Protein AF-A0A3S5CNE8-F1 (afdb_monomer)

Organism: NCBI:txid117903

Structure (mmCIF, N/CA/C/O backbone):
data_AF-A0A3S5CNE8-F1
#
_entry.id   AF-A0A3S5CNE8-F1
#
loop_
_atom_site.group_PDB
_atom_site.id
_atom_site.type_symbol
_atom_site.label_atom_id
_atom_site.label_alt_id
_atom_site.label_comp_id
_atom_site.label_asym_id
_atom_site.label_entity_id
_atom_site.label_seq_id
_atom_site.pdbx_PDB_ins_code
_atom_site.Cartn_x
_atom_site.Cartn_y
_atom_site.Cartn_z
_atom_site.occupancy
_atom_site.B_iso_or_equiv
_atom_site.auth_seq_id
_atom_site.auth_comp_id
_atom_site.auth_asym_id
_atom_site.auth_atom_id
_atom_site.pdbx_PDB_model_num
ATOM 1 N N . MET A 1 1 ? -0.076 0.927 -32.716 1.00 84.81 1 MET A N 1
ATOM 2 C CA . MET A 1 1 ? -0.346 -0.491 -33.054 1.00 84.81 1 MET A CA 1
ATOM 3 C C . MET A 1 1 ? -0.714 -0.703 -34.526 1.00 84.81 1 MET A C 1
ATOM 5 O O . MET A 1 1 ? 0.043 -1.359 -35.224 1.00 84.81 1 MET A O 1
ATOM 9 N N . THR A 1 2 ? -1.800 -0.117 -35.049 1.00 92.06 2 THR A N 1
ATOM 10 C CA . THR A 1 2 ? -2.245 -0.328 -36.450 1.00 92.06 2 THR A CA 1
ATOM 11 C C . THR A 1 2 ? -1.191 0.010 -37.508 1.00 92.06 2 THR A C 1
ATOM 13 O O . THR A 1 2 ? -1.056 -0.713 -38.490 1.00 92.06 2 THR A O 1
ATOM 16 N N . ALA A 1 3 ? -0.425 1.086 -37.304 1.00 91.31 3 ALA A N 1
ATOM 17 C CA . ALA A 1 3 ? 0.661 1.474 -38.207 1.00 91.31 3 ALA A CA 1
ATOM 18 C C . ALA A 1 3 ? 1.802 0.440 -38.244 1.00 91.31 3 ALA A C 1
ATOM 20 O O . ALA A 1 3 ? 2.341 0.179 -39.314 1.00 91.31 3 ALA A O 1
ATOM 21 N N . ALA A 1 4 ? 2.104 -0.199 -37.108 1.00 93.12 4 ALA A N 1
ATOM 22 C CA . ALA A 1 4 ? 3.094 -1.269 -37.032 1.00 93.12 4 ALA A CA 1
ATOM 23 C C . ALA A 1 4 ? 2.613 -2.528 -37.768 1.00 93.12 4 ALA A C 1
ATOM 25 O O . ALA A 1 4 ? 3.331 -3.069 -38.598 1.00 93.12 4 ALA A O 1
ATOM 26 N N . LEU A 1 5 ? 1.360 -2.947 -37.547 1.00 95.69 5 LEU A N 1
ATOM 27 C CA . LEU A 1 5 ? 0.782 -4.135 -38.199 1.00 95.69 5 LEU A CA 1
ATOM 28 C C . LEU A 1 5 ? 0.678 -4.017 -39.727 1.00 95.69 5 LEU A C 1
ATOM 30 O O . LEU A 1 5 ? 0.647 -5.028 -40.418 1.00 95.69 5 LEU A O 1
ATOM 34 N N . ARG A 1 6 ? 0.593 -2.792 -40.255 1.00 95.56 6 ARG A N 1
ATOM 35 C CA . ARG A 1 6 ? 0.502 -2.517 -41.698 1.00 95.56 6 ARG A CA 1
ATOM 36 C C . ARG A 1 6 ? 1.852 -2.183 -42.333 1.00 95.56 6 ARG A C 1
ATOM 38 O O . ARG A 1 6 ? 1.879 -1.789 -43.498 1.00 95.56 6 ARG A O 1
ATOM 45 N N . HIS A 1 7 ? 2.950 -2.281 -41.585 1.00 94.56 7 HIS A N 1
ATOM 46 C CA . HIS A 1 7 ? 4.263 -1.935 -42.104 1.00 94.56 7 HIS A CA 1
ATOM 47 C C . HIS A 1 7 ? 4.679 -2.938 -43.200 1.00 94.56 7 HIS A C 1
ATOM 49 O O . HIS A 1 7 ? 4.625 -4.147 -42.961 1.00 94.56 7 HIS A O 1
ATOM 55 N N . PRO A 1 8 ? 5.073 -2.467 -44.399 1.00 93.81 8 PRO A N 1
ATOM 56 C CA . PRO A 1 8 ? 5.261 -3.318 -45.578 1.00 93.81 8 PRO A CA 1
ATOM 57 C C . PRO A 1 8 ? 6.336 -4.391 -45.391 1.00 93.81 8 PRO A C 1
ATOM 59 O O . PRO A 1 8 ? 6.211 -5.482 -45.935 1.00 93.81 8 PRO A O 1
ATOM 62 N N . ASP A 1 9 ? 7.356 -4.102 -44.584 1.00 95.44 9 ASP A N 1
ATOM 63 C CA . ASP A 1 9 ? 8.459 -5.026 -44.323 1.00 95.44 9 ASP A CA 1
ATOM 64 C C . ASP A 1 9 ? 8.307 -5.829 -43.018 1.00 95.44 9 ASP A C 1
ATOM 66 O O . ASP A 1 9 ? 9.288 -6.429 -42.580 1.00 95.44 9 ASP A O 1
ATOM 70 N N . GLY A 1 10 ? 7.120 -5.807 -42.396 1.00 93.81 10 GLY A N 1
ATOM 71 C CA . GLY A 1 10 ? 6.822 -6.459 -41.114 1.00 93.81 10 GLY A CA 1
ATOM 72 C C . GLY A 1 10 ? 6.779 -5.491 -39.917 1.00 93.81 10 GLY A C 1
ATOM 73 O O . GLY A 1 10 ? 7.423 -4.433 -39.956 1.00 93.81 10 GLY A O 1
ATOM 74 N N . PRO A 1 11 ? 6.012 -5.814 -38.853 1.00 94.56 11 PRO A N 1
ATOM 75 C CA . PRO A 1 11 ? 5.849 -4.968 -37.665 1.00 94.56 11 PRO A CA 1
ATOM 76 C C . PRO A 1 11 ? 7.147 -4.739 -36.884 1.00 94.56 11 PRO A C 1
ATOM 78 O O . PRO A 1 11 ? 7.320 -3.677 -36.295 1.00 94.56 11 PRO A O 1
ATOM 81 N N . GLU A 1 12 ? 8.080 -5.688 -36.912 1.00 94.81 12 GLU A N 1
ATOM 82 C CA . GLU A 1 12 ? 9.400 -5.591 -36.284 1.00 94.81 12 GLU A CA 1
ATOM 83 C C . GLU A 1 12 ? 10.295 -4.516 -36.915 1.00 94.81 12 GLU A C 1
ATOM 85 O O . GLU A 1 12 ? 11.232 -4.042 -36.276 1.00 94.81 12 GLU A O 1
ATOM 90 N N . LYS A 1 13 ? 9.998 -4.101 -38.155 1.00 94.75 13 LYS A N 1
ATOM 91 C CA . LYS A 1 13 ? 10.732 -3.038 -38.858 1.00 94.75 13 LYS A CA 1
ATOM 92 C C . LYS A 1 13 ? 10.065 -1.668 -38.748 1.00 94.75 13 LYS A C 1
ATOM 94 O O . LYS A 1 13 ? 10.582 -0.693 -39.290 1.00 94.75 13 LYS A O 1
ATOM 99 N N . TYR A 1 14 ? 8.935 -1.574 -38.047 1.00 95.94 14 TYR A N 1
ATOM 100 C CA . TYR A 1 14 ? 8.262 -0.305 -37.801 1.00 95.94 14 TYR A CA 1
ATOM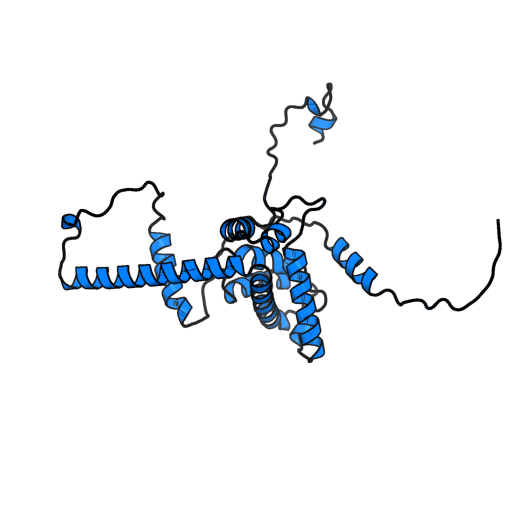 101 C C . TYR A 1 14 ? 8.986 0.491 -36.708 1.00 95.94 14 TYR A C 1
ATOM 103 O O . TYR A 1 14 ? 9.009 0.099 -35.541 1.00 95.94 14 TYR A O 1
ATOM 111 N N . ALA A 1 15 ? 9.531 1.654 -37.067 1.00 94.12 15 ALA A N 1
ATOM 112 C CA . ALA A 1 15 ? 10.112 2.582 -36.103 1.00 94.12 15 ALA A CA 1
ATOM 113 C C . ALA A 1 15 ? 9.005 3.268 -35.281 1.00 94.12 15 ALA A C 1
ATOM 115 O O . ALA A 1 15 ? 8.404 4.255 -35.711 1.00 94.12 15 ALA A O 1
ATOM 116 N N . SER A 1 16 ? 8.724 2.733 -34.091 1.00 94.12 16 SER A N 1
ATOM 117 C CA . SER A 1 16 ? 7.787 3.339 -33.144 1.00 94.12 16 SER A CA 1
ATOM 118 C C . SER A 1 16 ? 8.445 4.491 -32.382 1.00 94.12 16 SER A C 1
ATOM 120 O O . SER A 1 16 ? 9.489 4.311 -31.764 1.00 94.12 16 SER A O 1
ATOM 122 N N . GLY A 1 17 ? 7.798 5.658 -32.377 1.00 94.56 17 GLY A N 1
ATOM 123 C CA . GLY A 1 17 ? 8.109 6.758 -31.454 1.00 94.56 17 GLY A CA 1
ATOM 124 C C . GLY A 1 17 ? 7.268 6.733 -30.172 1.00 94.56 17 GLY A C 1
ATOM 125 O O . GLY A 1 17 ? 7.305 7.687 -29.402 1.00 94.56 17 GLY A O 1
ATOM 126 N N . TYR A 1 18 ? 6.456 5.689 -29.975 1.00 94.06 18 TYR A N 1
ATOM 127 C CA . TYR A 1 18 ? 5.546 5.592 -28.838 1.00 94.06 18 TYR A CA 1
ATOM 128 C C . TYR A 1 18 ? 6.300 5.129 -27.580 1.00 94.06 18 TYR A C 1
ATOM 130 O O . TYR A 1 18 ? 6.929 4.067 -27.631 1.00 94.06 18 TYR A O 1
ATOM 138 N N . PRO A 1 19 ? 6.245 5.881 -26.467 1.00 95.12 19 PRO A N 1
ATOM 139 C CA . PRO A 1 19 ? 6.853 5.458 -25.213 1.00 95.12 19 PRO A CA 1
ATOM 140 C C . PRO A 1 19 ? 6.086 4.269 -24.624 1.00 95.12 19 PRO A C 1
ATOM 142 O O . PRO A 1 19 ? 4.859 4.266 -24.591 1.00 95.12 19 PRO A O 1
ATOM 145 N N . VAL A 1 20 ? 6.811 3.255 -24.152 1.00 94.12 20 VAL A N 1
ATOM 146 C CA . VAL A 1 20 ? 6.233 2.114 -23.431 1.00 94.12 20 VAL A CA 1
ATOM 147 C C . VAL A 1 20 ? 6.561 2.282 -21.957 1.00 94.12 20 VAL A C 1
ATOM 149 O O . VAL A 1 20 ? 7.733 2.321 -21.583 1.00 94.12 20 VAL A O 1
ATOM 152 N N . HIS A 1 21 ? 5.525 2.408 -21.135 1.00 91.56 21 HIS A N 1
ATOM 153 C CA . HIS A 1 21 ? 5.670 2.529 -19.691 1.00 91.56 21 HIS A CA 1
ATOM 154 C C . HIS A 1 21 ? 6.032 1.170 -19.078 1.00 91.56 21 HIS A C 1
ATOM 156 O O . HIS A 1 21 ? 5.557 0.124 -19.521 1.00 91.56 21 HIS A O 1
ATOM 162 N N . GLN A 1 22 ? 6.914 1.192 -18.084 1.00 88.31 22 GLN A N 1
ATOM 163 C CA . GLN A 1 22 ? 7.285 0.049 -17.255 1.00 88.31 22 GLN A CA 1
ATOM 164 C C . GLN A 1 22 ? 7.283 0.554 -15.818 1.00 88.31 22 GLN A C 1
ATOM 166 O O . GLN A 1 22 ? 8.079 1.435 -15.492 1.00 88.31 22 GLN A O 1
ATOM 171 N N . ASP A 1 23 ? 6.384 0.029 -14.994 1.00 86.06 23 ASP A N 1
ATOM 172 C CA . ASP A 1 23 ? 6.306 0.365 -13.576 1.00 86.06 23 ASP A CA 1
ATOM 173 C C . ASP A 1 23 ? 6.248 -0.905 -12.723 1.00 86.06 23 ASP A C 1
ATOM 175 O O . ASP A 1 23 ? 5.765 -1.953 -13.161 1.00 86.06 23 ASP A O 1
ATOM 179 N N . GLY A 1 24 ? 6.799 -0.821 -11.515 1.00 80.62 24 GLY A N 1
ATOM 180 C CA . GLY A 1 24 ? 6.797 -1.911 -10.550 1.00 80.62 24 GLY A CA 1
ATOM 181 C C . GLY A 1 24 ? 5.503 -1.937 -9.740 1.00 80.62 24 GLY A C 1
ATOM 182 O O . GLY A 1 24 ? 4.993 -0.903 -9.323 1.00 80.62 24 GLY A O 1
ATOM 183 N N . SER A 1 25 ? 5.001 -3.136 -9.428 1.00 73.75 25 SER A N 1
ATOM 184 C CA . SER A 1 25 ? 3.700 -3.325 -8.762 1.00 73.75 25 SER A CA 1
ATOM 185 C C . SER A 1 25 ? 3.582 -2.697 -7.366 1.00 73.75 25 SER A C 1
ATOM 187 O O . SER A 1 25 ? 2.475 -2.629 -6.853 1.00 73.75 25 SER A O 1
ATOM 189 N N . CYS A 1 26 ? 4.689 -2.270 -6.741 1.00 82.75 26 CYS A N 1
ATOM 190 C CA . CYS A 1 26 ? 4.717 -1.352 -5.596 1.00 82.75 26 CYS A CA 1
ATOM 191 C C . CYS A 1 26 ? 6.175 -0.964 -5.267 1.00 82.75 26 CYS A C 1
ATOM 193 O O . CYS A 1 26 ? 6.822 -1.598 -4.429 1.00 82.75 26 CYS A O 1
ATOM 195 N N . ASN A 1 27 ? 6.708 0.079 -5.911 1.00 86.75 27 ASN A N 1
ATOM 196 C CA . ASN A 1 27 ? 8.130 0.451 -5.790 1.00 86.75 27 ASN A CA 1
ATOM 197 C C . ASN A 1 27 ? 8.585 0.681 -4.333 1.00 86.75 27 ASN A C 1
ATOM 199 O O . ASN A 1 27 ? 9.673 0.257 -3.941 1.00 86.75 27 ASN A O 1
ATOM 203 N N . GLY A 1 28 ? 7.746 1.304 -3.497 1.00 86.88 28 GLY A N 1
ATOM 204 C CA . GLY A 1 28 ? 8.077 1.535 -2.088 1.00 86.88 28 GLY A CA 1
ATOM 205 C C . GLY A 1 28 ? 8.289 0.235 -1.302 1.00 86.88 28 GLY A C 1
ATOM 206 O O . GLY A 1 28 ? 9.313 0.086 -0.635 1.00 86.88 28 GLY A O 1
ATOM 207 N N . LEU A 1 29 ? 7.382 -0.743 -1.428 1.00 87.12 29 LEU A N 1
ATOM 208 C CA . LEU A 1 29 ? 7.543 -2.048 -0.770 1.00 87.12 29 LEU A CA 1
ATOM 209 C C . LEU A 1 29 ? 8.717 -2.849 -1.349 1.00 87.12 29 LEU A C 1
ATOM 211 O O . LEU A 1 29 ? 9.406 -3.534 -0.597 1.00 87.12 29 LEU A O 1
ATOM 215 N N . GLN A 1 30 ? 8.998 -2.728 -2.652 1.00 91.12 30 GLN A N 1
ATOM 216 C CA . GLN A 1 30 ? 10.182 -3.342 -3.261 1.00 91.12 30 GLN A CA 1
ATOM 217 C C . GLN A 1 30 ? 11.479 -2.824 -2.620 1.00 91.12 30 GLN A C 1
ATOM 219 O O . GLN A 1 30 ? 12.360 -3.610 -2.263 1.00 91.12 30 GLN A O 1
ATOM 224 N N . HIS A 1 31 ? 11.591 -1.512 -2.401 1.00 91.25 31 HIS A N 1
ATOM 225 C CA . HIS A 1 31 ? 12.755 -0.943 -1.723 1.00 91.25 31 HIS A CA 1
ATOM 226 C C . HIS A 1 31 ? 12.888 -1.428 -0.279 1.00 91.25 31 HIS A C 1
ATOM 228 O O . HIS A 1 31 ? 13.990 -1.798 0.129 1.00 91.25 31 HIS A O 1
ATOM 234 N N . TYR A 1 32 ? 11.792 -1.483 0.481 1.00 89.00 32 TYR A N 1
ATOM 235 C CA . TYR A 1 32 ? 11.851 -1.997 1.849 1.00 89.00 32 TYR A CA 1
ATOM 236 C C . TYR A 1 32 ? 12.222 -3.481 1.908 1.00 89.00 32 TYR A C 1
ATOM 238 O O . TYR A 1 32 ? 13.088 -3.851 2.701 1.00 89.00 32 TYR A O 1
ATOM 246 N N . ALA A 1 33 ? 11.647 -4.317 1.039 1.00 90.19 33 ALA A N 1
ATOM 247 C CA . ALA A 1 33 ? 11.989 -5.734 0.967 1.00 90.19 33 ALA A CA 1
ATOM 248 C C . ALA A 1 33 ? 13.478 -5.943 0.638 1.00 90.19 33 ALA A C 1
ATOM 250 O O . ALA A 1 33 ? 14.142 -6.779 1.252 1.00 90.19 33 ALA A O 1
ATOM 251 N N . ALA A 1 34 ? 14.038 -5.137 -0.272 1.00 91.38 34 ALA A N 1
ATOM 252 C CA . ALA A 1 34 ? 15.460 -5.178 -0.606 1.00 91.38 34 ALA A CA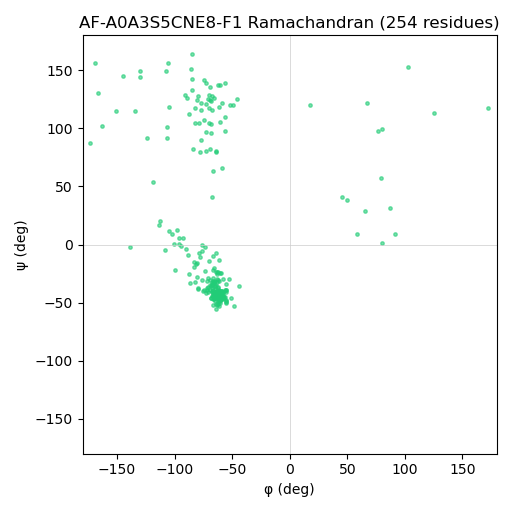 1
ATOM 253 C C . ALA A 1 34 ? 16.362 -4.719 0.557 1.00 91.38 34 ALA A C 1
ATOM 255 O O . ALA A 1 34 ? 17.371 -5.369 0.841 1.00 91.38 34 ALA A O 1
ATOM 256 N N . LEU A 1 35 ? 15.999 -3.629 1.247 1.00 91.19 35 LEU A N 1
ATOM 257 C CA . LEU A 1 35 ? 16.736 -3.108 2.407 1.00 91.19 35 LEU A CA 1
ATOM 258 C C . LEU A 1 35 ? 16.743 -4.103 3.573 1.00 91.19 35 LEU A C 1
ATOM 260 O O . LEU A 1 35 ? 17.795 -4.359 4.158 1.00 91.19 35 LEU A O 1
ATOM 264 N N . GLY A 1 36 ? 15.582 -4.685 3.874 1.00 89.62 36 GLY A N 1
ATOM 265 C CA . GLY A 1 36 ? 15.406 -5.669 4.941 1.00 89.62 36 GLY A CA 1
ATOM 266 C C . GLY A 1 36 ? 15.895 -7.069 4.590 1.00 89.62 36 GLY A C 1
ATOM 267 O O . GLY A 1 36 ? 15.992 -7.922 5.469 1.00 89.62 36 GLY A O 1
ATOM 268 N N . ARG A 1 37 ? 16.215 -7.318 3.310 1.00 90.38 37 ARG A N 1
ATOM 269 C CA . ARG A 1 37 ? 16.433 -8.666 2.758 1.00 90.38 37 ARG A CA 1
ATOM 270 C C . ARG A 1 37 ? 15.287 -9.616 3.129 1.00 90.38 37 ARG A C 1
ATOM 272 O O . ARG A 1 37 ? 15.506 -10.794 3.415 1.00 90.38 37 ARG A O 1
ATOM 279 N N . ASP A 1 38 ? 14.069 -9.083 3.125 1.00 89.00 38 ASP A N 1
ATOM 280 C CA . ASP A 1 38 ? 12.851 -9.799 3.477 1.00 89.00 38 ASP A CA 1
ATOM 281 C C . ASP A 1 38 ? 12.415 -10.664 2.300 1.00 89.00 38 ASP A C 1
ATOM 283 O O . ASP A 1 38 ? 11.889 -10.172 1.302 1.00 89.00 38 ASP A O 1
ATOM 287 N N . ARG A 1 39 ? 12.649 -11.972 2.415 1.00 88.69 39 ARG A N 1
ATOM 288 C CA . ARG A 1 39 ? 12.291 -12.925 1.367 1.00 88.69 39 ARG A CA 1
ATOM 289 C C . ARG A 1 39 ? 10.781 -12.997 1.142 1.00 88.69 39 ARG A C 1
ATOM 291 O O . ARG A 1 39 ? 10.366 -13.055 -0.008 1.00 88.69 39 ARG A O 1
ATOM 298 N N . SER A 1 40 ? 9.983 -12.999 2.210 1.00 86.38 40 SER A N 1
ATOM 299 C CA . SER A 1 40 ? 8.526 -13.108 2.085 1.00 86.38 40 SER A CA 1
ATOM 300 C C . SER A 1 40 ? 7.969 -11.861 1.407 1.00 86.38 40 SER A C 1
ATOM 302 O O . SER A 1 40 ? 7.221 -11.966 0.439 1.00 86.38 40 SER A O 1
ATOM 304 N N . GLY A 1 41 ? 8.411 -10.681 1.853 1.00 87.06 41 GLY A N 1
ATOM 305 C CA . GLY A 1 41 ? 8.056 -9.418 1.217 1.00 87.06 41 GLY A CA 1
ATOM 306 C C . GLY A 1 41 ? 8.513 -9.348 -0.243 1.00 87.06 41 GLY A C 1
ATOM 307 O O . GLY A 1 41 ? 7.738 -8.937 -1.100 1.00 87.06 41 GLY A O 1
ATOM 308 N N . ALA A 1 42 ? 9.735 -9.805 -0.544 1.00 90.06 42 ALA A N 1
ATOM 309 C CA . ALA A 1 42 ? 10.293 -9.849 -1.899 1.00 90.06 42 ALA A CA 1
ATOM 310 C C . ALA A 1 42 ? 9.497 -10.760 -2.849 1.00 90.06 42 ALA A C 1
ATOM 312 O O . ALA A 1 42 ? 9.354 -10.436 -4.030 1.00 90.06 42 ALA A O 1
ATOM 313 N N . GLU A 1 43 ? 8.971 -11.880 -2.348 1.00 89.75 43 GLU A N 1
ATOM 314 C CA . GLU A 1 43 ? 8.078 -12.764 -3.102 1.00 89.75 43 GLU A CA 1
ATOM 315 C C . GLU A 1 43 ? 6.757 -12.048 -3.435 1.00 89.75 43 GLU A C 1
ATOM 317 O O . GLU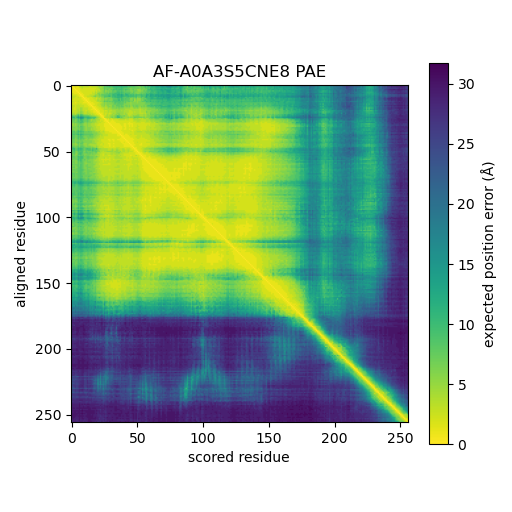 A 1 43 ? 6.395 -11.996 -4.610 1.00 89.75 43 GLU A O 1
ATOM 322 N N . SER A 1 44 ? 6.105 -11.397 -2.463 1.00 87.06 44 SER A N 1
ATOM 323 C CA . SER A 1 44 ? 4.839 -10.665 -2.673 1.00 87.06 44 SER A CA 1
ATOM 324 C C . SER A 1 44 ? 4.942 -9.461 -3.621 1.00 87.06 44 SER A C 1
ATOM 326 O O . SER A 1 44 ? 3.941 -9.056 -4.209 1.00 87.06 44 SER A O 1
ATOM 328 N N . VAL A 1 45 ? 6.132 -8.874 -3.784 1.00 89.94 45 VAL A N 1
ATOM 329 C CA . VAL A 1 45 ? 6.353 -7.658 -4.599 1.00 89.94 45 VAL A CA 1
ATOM 330 C C . VAL A 1 45 ? 7.185 -7.889 -5.859 1.00 89.94 45 VAL A C 1
ATOM 332 O O . VAL A 1 45 ? 7.716 -6.936 -6.433 1.00 89.94 45 VAL A O 1
ATOM 335 N N . ASN A 1 46 ? 7.259 -9.141 -6.320 1.00 92.75 46 ASN A N 1
ATOM 336 C CA . ASN A 1 46 ? 7.864 -9.530 -7.601 1.00 92.75 46 ASN A CA 1
ATOM 337 C C . ASN A 1 46 ? 9.380 -9.283 -7.708 1.00 92.75 46 ASN A C 1
ATOM 339 O O . ASN A 1 46 ? 9.903 -9.087 -8.801 1.00 92.75 46 ASN A O 1
ATOM 343 N N . LEU A 1 47 ? 10.109 -9.315 -6.586 1.00 92.31 47 LEU A N 1
ATOM 344 C CA . LEU A 1 47 ? 11.580 -9.250 -6.578 1.00 92.31 47 LEU A CA 1
ATOM 345 C C . LEU A 1 47 ? 12.253 -10.620 -6.699 1.00 92.31 47 LEU A C 1
ATOM 347 O O . LEU A 1 47 ? 13.472 -10.708 -6.846 1.00 92.31 47 LEU A O 1
ATOM 351 N N . THR A 1 48 ? 11.470 -11.692 -6.614 1.00 91.50 48 THR A N 1
ATOM 352 C CA . THR A 1 48 ? 11.937 -13.060 -6.850 1.00 91.50 48 THR A CA 1
ATOM 353 C C . THR A 1 48 ? 11.397 -13.571 -8.175 1.00 91.50 48 THR A C 1
ATOM 355 O O . THR A 1 48 ? 10.311 -13.179 -8.598 1.00 91.50 48 THR A O 1
ATOM 358 N N . ASP A 1 49 ? 12.160 -14.448 -8.825 1.00 91.56 49 ASP A N 1
ATOM 359 C CA . ASP A 1 49 ? 11.752 -15.038 -10.096 1.00 91.56 49 ASP A CA 1
ATOM 360 C C . ASP A 1 49 ? 10.568 -15.996 -9.890 1.00 91.56 49 ASP A C 1
ATOM 362 O O . ASP A 1 49 ? 10.617 -16.911 -9.057 1.00 91.56 49 ASP A O 1
ATOM 366 N N . ARG A 1 50 ? 9.475 -15.747 -10.612 1.00 89.12 50 ARG A N 1
ATOM 367 C CA . ARG A 1 50 ? 8.203 -16.469 -10.509 1.00 89.12 50 ARG A CA 1
ATOM 368 C C . ARG A 1 50 ? 7.575 -16.569 -11.891 1.00 89.12 50 ARG A C 1
ATOM 370 O O . ARG A 1 50 ? 7.620 -15.630 -12.674 1.00 89.12 50 ARG A O 1
ATOM 377 N N . GLU A 1 51 ? 6.903 -17.689 -12.153 1.00 91.31 51 GLU A N 1
ATOM 378 C CA . GLU A 1 51 ? 6.196 -17.916 -13.423 1.00 91.31 51 GLU A CA 1
ATOM 379 C C . GLU A 1 51 ? 5.061 -16.904 -13.653 1.00 91.31 51 GLU A C 1
ATOM 381 O O . GLU A 1 51 ? 4.732 -16.573 -14.790 1.00 91.31 51 GLU A O 1
ATOM 386 N N . ARG A 1 52 ? 4.447 -16.415 -12.569 1.00 90.00 52 ARG A N 1
ATOM 387 C CA . ARG A 1 52 ? 3.344 -15.453 -12.614 1.00 90.00 52 ARG A CA 1
ATOM 388 C C . ARG A 1 52 ? 3.613 -14.274 -11.685 1.00 90.00 52 ARG A C 1
ATOM 390 O O . ARG A 1 52 ? 4.131 -14.498 -10.583 1.00 90.00 52 ARG A O 1
ATOM 397 N N . PRO A 1 53 ? 3.205 -13.055 -12.077 1.00 89.94 53 PRO A N 1
ATOM 398 C CA . PRO A 1 53 ? 3.272 -11.903 -11.195 1.00 89.94 53 PRO A CA 1
ATOM 399 C C . PRO A 1 53 ? 2.384 -12.132 -9.968 1.00 89.94 53 PRO A C 1
ATOM 401 O O . PRO A 1 53 ? 1.276 -12.662 -10.064 1.00 89.94 53 PRO A O 1
ATOM 404 N N . GLN A 1 54 ? 2.911 -11.764 -8.810 1.00 90.62 54 GLN A N 1
ATOM 405 C CA . GLN A 1 54 ? 2.204 -11.697 -7.541 1.00 90.62 54 GLN A CA 1
ATOM 406 C C . GLN A 1 54 ? 1.506 -10.341 -7.410 1.00 90.62 54 GLN A C 1
ATOM 408 O O . GLN A 1 54 ? 1.967 -9.333 -7.957 1.00 90.62 54 GLN A O 1
ATOM 413 N N . ASP A 1 55 ? 0.396 -10.330 -6.675 1.00 90.31 55 ASP A N 1
ATOM 414 C CA . ASP A 1 55 ? -0.422 -9.146 -6.442 1.00 90.31 55 ASP A CA 1
ATOM 415 C C . ASP A 1 55 ? -0.574 -8.911 -4.939 1.00 90.31 55 ASP A C 1
ATOM 417 O O . ASP A 1 55 ? -1.505 -9.399 -4.299 1.00 90.31 55 ASP A O 1
ATOM 421 N N . VAL A 1 56 ? 0.343 -8.116 -4.385 1.00 88.31 56 VAL A N 1
ATOM 422 C CA . VAL A 1 56 ? 0.334 -7.725 -2.969 1.00 88.31 56 VAL A CA 1
ATOM 423 C C . VAL A 1 56 ? -1.007 -7.133 -2.523 1.00 88.31 56 VAL A C 1
ATOM 425 O O . VAL A 1 56 ? -1.393 -7.266 -1.364 1.00 88.31 56 VAL A O 1
ATOM 428 N N . TYR A 1 57 ? -1.747 -6.480 -3.422 1.00 90.62 57 TYR A N 1
ATOM 429 C CA . TYR A 1 57 ? -3.045 -5.916 -3.076 1.00 90.62 57 TYR A CA 1
ATOM 430 C C . TYR A 1 57 ? -4.082 -7.024 -2.908 1.00 90.62 57 TYR A C 1
ATOM 432 O O . TYR A 1 57 ? -4.850 -6.983 -1.954 1.00 90.62 57 TYR A O 1
ATOM 440 N N . ALA A 1 58 ? -4.086 -8.034 -3.778 1.00 90.25 58 ALA A N 1
ATOM 441 C CA . ALA A 1 58 ? -4.967 -9.190 -3.624 1.00 90.25 58 ALA A CA 1
ATOM 442 C C . ALA A 1 58 ? -4.698 -9.935 -2.303 1.00 90.25 58 ALA A C 1
ATOM 444 O O . ALA A 1 58 ? -5.648 -10.255 -1.588 1.00 90.25 58 ALA A O 1
ATOM 445 N N . ASP A 1 59 ? -3.427 -10.107 -1.929 1.00 89.31 59 ASP A N 1
ATOM 446 C CA . ASP A 1 59 ? -3.042 -10.720 -0.650 1.00 89.31 59 ASP A CA 1
ATOM 447 C C . ASP A 1 59 ? -3.607 -9.927 0.546 1.00 89.31 59 ASP A C 1
ATOM 449 O O . ASP A 1 59 ? -4.158 -10.489 1.497 1.00 89.31 59 ASP A O 1
ATOM 453 N N . VAL A 1 60 ? -3.526 -8.591 0.494 1.00 91.31 60 VAL A N 1
ATOM 454 C CA . VAL A 1 60 ? -4.096 -7.723 1.535 1.00 91.31 60 VAL A CA 1
ATOM 455 C C . VAL A 1 60 ? -5.627 -7.794 1.544 1.00 91.31 60 VAL A C 1
ATOM 457 O O . VAL A 1 60 ? -6.207 -7.849 2.629 1.00 91.31 60 VAL A O 1
ATOM 460 N N . VAL A 1 61 ? -6.293 -7.829 0.380 1.00 94.19 61 VAL A N 1
ATOM 461 C CA . VAL A 1 61 ? -7.755 -8.024 0.296 1.00 94.19 61 VAL A CA 1
ATOM 462 C C . VAL A 1 61 ? -8.152 -9.309 1.016 1.00 94.19 61 VAL A C 1
ATOM 464 O O . VAL A 1 61 ? -9.070 -9.283 1.834 1.00 94.19 61 VAL A O 1
ATOM 467 N N . GLU A 1 62 ? -7.451 -10.415 0.757 1.00 92.75 62 GLU A N 1
ATOM 468 C CA . GLU A 1 62 ? -7.755 -11.714 1.358 1.00 92.75 62 GLU A CA 1
ATOM 469 C C . GLU A 1 62 ? -7.624 -11.681 2.888 1.00 92.75 62 GLU A C 1
ATOM 471 O O . GLU A 1 62 ? -8.531 -12.124 3.600 1.00 92.75 62 GLU A O 1
ATOM 476 N N . LEU A 1 63 ? -6.546 -11.088 3.413 1.00 92.44 63 LEU A N 1
ATOM 477 C CA . LEU A 1 63 ? -6.350 -10.941 4.860 1.00 92.44 63 LEU A CA 1
ATOM 478 C C . LEU A 1 63 ? -7.431 -10.074 5.513 1.00 92.44 63 LEU A C 1
ATOM 480 O O . LEU A 1 63 ? -7.952 -10.420 6.581 1.00 92.44 63 LEU A O 1
ATOM 484 N N . VAL A 1 64 ? -7.773 -8.948 4.883 1.00 95.38 64 VAL A N 1
ATOM 485 C CA . VAL A 1 64 ? -8.805 -8.038 5.390 1.00 95.38 64 VAL A CA 1
ATOM 486 C C . VAL A 1 64 ? -10.175 -8.720 5.344 1.00 95.38 64 VAL A C 1
ATOM 488 O O . VAL A 1 64 ? -10.924 -8.630 6.316 1.00 95.38 64 VAL A O 1
ATOM 491 N N . GLU A 1 65 ? -10.493 -9.451 4.276 1.00 95.62 65 GLU A N 1
ATOM 492 C CA . GLU A 1 65 ? -11.757 -10.176 4.133 1.00 95.62 65 GLU A CA 1
ATOM 493 C C . GLU A 1 65 ? -11.875 -11.327 5.140 1.00 95.62 65 GLU A C 1
ATOM 495 O O . GLU A 1 65 ? -12.936 -11.522 5.741 1.00 95.62 65 GLU A O 1
ATOM 500 N N . HIS A 1 66 ? -10.786 -12.055 5.400 1.00 95.50 66 HIS A N 1
ATOM 501 C CA . HIS A 1 66 ? -10.748 -13.075 6.447 1.00 95.50 66 HIS A CA 1
ATOM 502 C C . HIS A 1 66 ? -11.063 -12.474 7.827 1.00 95.50 66 HIS A C 1
ATOM 504 O O . HIS A 1 66 ? -11.904 -12.999 8.564 1.00 95.50 66 HIS A O 1
ATOM 510 N N . GLN A 1 67 ? -10.443 -11.340 8.173 1.00 95.69 67 GLN A N 1
ATOM 511 C CA . GLN A 1 67 ? -10.720 -10.659 9.441 1.00 95.69 67 GLN A CA 1
ATOM 512 C C . GLN A 1 67 ? -12.145 -10.085 9.490 1.00 95.69 67 GLN A C 1
ATOM 514 O O . GLN A 1 67 ? -12.825 -10.223 10.508 1.00 95.69 67 GLN A O 1
ATOM 519 N N . ARG A 1 68 ? -12.640 -9.515 8.383 1.00 97.00 68 ARG A N 1
ATOM 520 C CA . ARG A 1 68 ? -1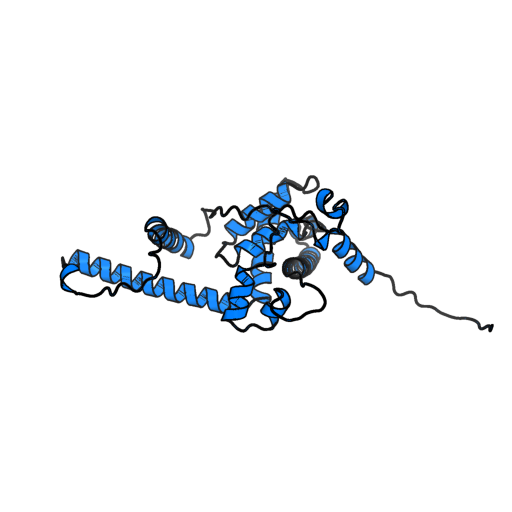4.022 -9.029 8.261 1.00 97.00 68 ARG A CA 1
ATOM 521 C C . ARG A 1 68 ? -15.027 -10.142 8.537 1.00 97.00 68 ARG A C 1
ATOM 523 O O . ARG A 1 68 ? -15.964 -9.933 9.304 1.00 97.00 68 ARG A O 1
ATOM 530 N N . LYS A 1 69 ? -14.833 -11.334 7.962 1.00 97.31 69 LYS A N 1
ATOM 531 C CA . LYS A 1 69 ? -15.696 -12.503 8.208 1.00 97.31 69 LYS A CA 1
ATOM 532 C C . LYS A 1 69 ? -15.724 -12.891 9.687 1.00 97.31 69 LYS A C 1
ATOM 534 O O . LYS A 1 69 ? -16.804 -13.135 10.226 1.00 97.31 69 LYS A O 1
ATOM 539 N N . ALA A 1 70 ? -14.568 -12.901 10.353 1.00 97.12 70 ALA A N 1
ATOM 540 C CA . ALA A 1 70 ? -14.485 -13.192 11.783 1.00 97.12 70 ALA A CA 1
ATOM 541 C C . ALA A 1 70 ? -15.254 -12.157 12.627 1.00 97.12 70 ALA A C 1
ATOM 543 O O . ALA A 1 70 ? -16.054 -12.530 13.487 1.00 97.12 70 ALA A O 1
ATOM 544 N N . ASP A 1 71 ? -15.086 -10.866 12.342 1.00 97.06 71 ASP A N 1
ATOM 545 C CA . ASP A 1 71 ? -15.765 -9.791 13.073 1.00 97.06 71 ASP A CA 1
ATOM 546 C C . ASP A 1 71 ? -17.280 -9.768 12.782 1.00 97.06 71 ASP A C 1
ATOM 548 O O . ASP A 1 71 ? -18.102 -9.511 13.667 1.00 97.06 71 ASP A O 1
ATOM 552 N N . ALA A 1 72 ? -17.681 -10.099 11.552 1.00 97.00 72 ALA A N 1
ATOM 553 C CA . ALA A 1 72 ? -19.080 -10.250 11.164 1.00 97.00 72 ALA A CA 1
ATOM 554 C C . ALA A 1 72 ? -19.756 -11.409 11.918 1.00 97.00 72 ALA A C 1
ATOM 556 O O . ALA A 1 72 ? -20.895 -11.256 12.377 1.00 97.00 72 ALA A O 1
ATOM 557 N N . ALA A 1 73 ? -19.052 -12.533 12.105 1.00 96.88 73 ALA A N 1
ATOM 558 C CA . ALA A 1 73 ? -19.521 -13.668 12.903 1.00 96.88 73 ALA A CA 1
ATOM 559 C C . ALA A 1 73 ? -19.688 -13.308 14.391 1.00 96.88 73 ALA A C 1
ATOM 561 O O . ALA A 1 73 ? -20.608 -13.797 15.043 1.00 96.88 73 ALA A O 1
ATOM 562 N N . GLN A 1 74 ? -18.871 -12.384 14.907 1.00 96.44 74 GLN A N 1
ATOM 563 C CA . GLN A 1 74 ? -19.015 -11.811 16.253 1.00 96.44 74 GLN A CA 1
ATOM 564 C C . GLN A 1 74 ? -20.148 -10.775 16.363 1.00 96.44 74 GLN A C 1
ATOM 566 O O . GLN A 1 74 ? -20.403 -10.235 17.437 1.00 96.44 74 GLN A O 1
ATOM 571 N N . GLY A 1 75 ? -20.859 -10.498 15.266 1.00 95.06 75 GLY A N 1
ATOM 572 C CA . GLY A 1 75 ? -22.013 -9.603 15.253 1.00 95.06 75 GLY A CA 1
ATOM 573 C C . GLY A 1 75 ? -21.687 -8.141 14.952 1.00 95.06 75 GLY A C 1
ATOM 574 O O . GLY A 1 75 ? -22.588 -7.307 15.049 1.00 95.06 75 GLY A O 1
ATOM 575 N N . LEU A 1 76 ? -20.458 -7.811 14.543 1.00 96.00 76 LEU A N 1
ATOM 576 C CA . LEU A 1 76 ? -20.091 -6.438 14.206 1.00 96.00 76 LEU A CA 1
ATOM 577 C C . LEU A 1 76 ? -20.834 -5.968 12.941 1.00 96.00 76 LEU A C 1
ATOM 579 O O . LEU A 1 76 ? -20.622 -6.484 11.844 1.00 96.00 76 LEU A O 1
ATOM 583 N N . ALA A 1 77 ? -21.702 -4.962 13.087 1.00 95.12 77 ALA A N 1
ATOM 584 C CA . ALA A 1 77 ? -22.575 -4.497 12.005 1.00 95.12 77 ALA A CA 1
ATOM 585 C C . ALA A 1 77 ? -21.797 -3.971 10.786 1.00 95.12 77 ALA A C 1
ATOM 587 O O . ALA A 1 77 ? -22.123 -4.320 9.654 1.00 95.12 77 ALA A O 1
ATOM 588 N N . VAL A 1 78 ? -20.737 -3.185 11.015 1.00 95.56 78 VAL A N 1
ATOM 589 C CA . VAL A 1 78 ? -19.915 -2.627 9.927 1.00 95.56 78 VAL A CA 1
ATOM 590 C C . VAL A 1 78 ? -19.229 -3.723 9.107 1.00 95.56 78 VAL A C 1
ATOM 592 O O . VAL A 1 78 ? -19.180 -3.629 7.885 1.00 95.56 78 VAL A O 1
ATOM 595 N N . ALA A 1 79 ? -18.782 -4.803 9.755 1.00 96.06 79 ALA A N 1
ATOM 596 C CA . ALA A 1 79 ? -18.155 -5.929 9.074 1.00 96.06 79 ALA A CA 1
ATOM 597 C C . ALA A 1 79 ? -19.151 -6.687 8.186 1.00 96.06 79 ALA A C 1
ATOM 599 O O . ALA A 1 79 ? -18.791 -7.100 7.090 1.00 96.06 79 ALA A O 1
ATOM 600 N N . LYS A 1 80 ? -20.413 -6.833 8.610 1.00 95.94 80 LYS A N 1
ATOM 601 C CA . LYS A 1 80 ? -21.468 -7.445 7.781 1.00 95.94 80 LYS A CA 1
ATOM 602 C C . LYS A 1 80 ? -21.778 -6.612 6.538 1.00 95.94 80 LYS A C 1
ATOM 604 O O . LYS A 1 80 ? -21.887 -7.157 5.453 1.00 95.94 80 LYS A O 1
ATOM 609 N N . ILE A 1 81 ? -21.876 -5.294 6.693 1.00 95.19 81 ILE A N 1
ATOM 610 C CA . ILE A 1 81 ? -22.207 -4.373 5.593 1.00 95.19 81 ILE A CA 1
ATOM 611 C C . ILE A 1 81 ? -21.104 -4.315 4.537 1.00 95.19 81 ILE A C 1
ATOM 613 O O . ILE A 1 81 ? -21.389 -4.124 3.363 1.00 95.19 81 ILE A O 1
ATOM 617 N N . LEU A 1 82 ? -19.853 -4.505 4.952 1.00 95.56 82 LEU A N 1
ATOM 618 C CA . LEU A 1 82 ? -18.694 -4.534 4.063 1.00 95.56 82 LEU A CA 1
ATOM 619 C C . LEU A 1 82 ? -18.571 -5.812 3.219 1.00 95.56 82 LEU A C 1
ATOM 621 O O . LEU A 1 82 ? -17.647 -5.914 2.414 1.00 95.56 82 LEU A O 1
ATOM 625 N N . GLU A 1 83 ? -19.463 -6.788 3.387 1.00 94.94 83 GLU A N 1
ATOM 626 C CA . GLU A 1 83 ? -19.457 -8.009 2.584 1.00 94.94 83 GLU A CA 1
ATOM 627 C C . GLU A 1 83 ? -19.598 -7.697 1.087 1.00 94.94 83 GLU A C 1
ATOM 629 O O . GLU A 1 83 ? -20.555 -7.058 0.659 1.00 94.94 83 GLU A O 1
ATOM 634 N N . GLY A 1 84 ? -18.621 -8.139 0.290 1.00 92.88 84 GLY A N 1
ATOM 635 C CA . GLY A 1 84 ? -18.589 -7.895 -1.155 1.00 92.88 84 GLY A CA 1
ATOM 636 C C . GLY A 1 84 ? -18.077 -6.512 -1.579 1.00 92.88 84 GLY A C 1
ATOM 637 O O . GLY A 1 84 ? -18.021 -6.248 -2.776 1.00 92.88 84 GLY A O 1
ATOM 638 N N . PHE A 1 85 ? -17.672 -5.655 -0.634 1.00 94.81 85 PHE A N 1
ATOM 639 C CA . PHE A 1 85 ? -17.136 -4.312 -0.910 1.00 94.81 85 PHE A CA 1
ATOM 640 C C . PHE A 1 85 ? -15.626 -4.182 -0.670 1.00 94.81 85 PHE A C 1
ATOM 642 O O . PHE A 1 85 ? -15.039 -3.137 -0.951 1.00 94.81 85 PHE A O 1
ATOM 649 N N . ILE A 1 86 ? -14.974 -5.227 -0.155 1.00 94.56 86 ILE A N 1
ATOM 650 C CA . ILE A 1 86 ? -13.520 -5.254 0.044 1.00 94.56 86 ILE A CA 1
ATOM 651 C C . ILE A 1 86 ? -12.858 -5.671 -1.267 1.00 94.56 86 ILE A C 1
ATOM 653 O O . ILE A 1 86 ? -12.559 -6.840 -1.484 1.00 94.56 86 ILE A O 1
ATOM 657 N N . LEU A 1 87 ? -12.691 -4.701 -2.163 1.00 93.69 87 LEU A N 1
ATOM 658 C CA . LEU A 1 87 ? -12.117 -4.910 -3.492 1.00 93.69 87 LEU A CA 1
ATOM 659 C C . LEU A 1 87 ? -10.692 -4.367 -3.567 1.00 93.69 87 LEU A C 1
ATOM 661 O O . LEU A 1 87 ? -10.335 -3.420 -2.858 1.00 93.69 87 LEU A O 1
ATOM 665 N N . ARG A 1 88 ? -9.904 -4.901 -4.508 1.00 92.62 88 ARG A N 1
ATOM 666 C CA . ARG A 1 88 ? -8.542 -4.425 -4.794 1.00 92.62 88 ARG A CA 1
ATOM 667 C C . ARG A 1 88 ? -8.510 -2.910 -5.017 1.00 92.62 88 ARG A C 1
ATOM 669 O O . ARG A 1 88 ? -7.696 -2.231 -4.398 1.00 92.62 88 ARG A O 1
ATOM 676 N N . LYS A 1 89 ? -9.443 -2.372 -5.815 1.00 93.50 89 LYS A N 1
ATOM 677 C CA . LYS A 1 89 ? -9.591 -0.928 -6.093 1.00 93.50 89 LYS A CA 1
ATOM 678 C C . LYS A 1 89 ? -9.744 -0.088 -4.819 1.00 93.50 89 LYS A C 1
ATOM 680 O O . LYS A 1 89 ? -9.113 0.955 -4.690 1.00 93.50 89 LYS A O 1
ATOM 685 N N . VAL A 1 90 ? -10.517 -0.580 -3.848 1.00 94.00 90 VAL A N 1
ATOM 686 C CA . VAL A 1 90 ? -10.797 0.139 -2.595 1.00 94.00 90 VAL A CA 1
ATOM 687 C C . VAL A 1 90 ? -9.552 0.254 -1.716 1.00 94.00 90 VAL A C 1
ATOM 689 O O . VAL A 1 90 ? -9.360 1.274 -1.054 1.00 94.00 90 VAL A O 1
ATOM 692 N N . ILE A 1 91 ? -8.689 -0.765 -1.714 1.00 93.00 91 ILE A N 1
ATOM 693 C CA . ILE A 1 91 ? -7.522 -0.804 -0.825 1.00 93.00 91 ILE A CA 1
ATOM 694 C C . ILE A 1 91 ? -6.200 -0.402 -1.497 1.00 93.00 91 ILE A C 1
ATOM 696 O O . ILE A 1 91 ? -5.288 0.015 -0.781 1.00 93.00 91 ILE A O 1
ATOM 700 N N . LYS A 1 92 ? -6.082 -0.492 -2.836 1.00 91.44 92 LYS A N 1
ATOM 701 C CA . LYS A 1 92 ? -4.840 -0.266 -3.613 1.00 91.44 92 LYS A CA 1
ATOM 702 C C . LYS A 1 92 ? -4.154 1.029 -3.188 1.00 91.44 92 LYS A C 1
ATOM 704 O O . LYS A 1 92 ? -2.999 1.008 -2.767 1.00 91.44 92 LYS A O 1
ATOM 709 N N . GLN A 1 93 ? -4.897 2.135 -3.196 1.00 91.12 93 GLN A N 1
ATOM 710 C CA . GLN A 1 93 ? -4.368 3.456 -2.852 1.00 91.12 93 GLN A CA 1
ATOM 711 C C . GLN A 1 93 ? -3.863 3.534 -1.399 1.00 91.12 93 GLN A C 1
ATOM 713 O O . GLN A 1 93 ? -2.785 4.075 -1.136 1.00 91.12 93 GLN A O 1
ATOM 718 N N . SER A 1 94 ? -4.599 2.945 -0.452 1.00 91.50 94 SER A N 1
ATOM 719 C CA . SER A 1 94 ? -4.179 2.910 0.954 1.00 91.50 94 SER A CA 1
ATOM 720 C C . SER A 1 94 ? -2.918 2.077 1.147 1.00 91.50 94 SER A C 1
ATOM 722 O O . SER A 1 94 ? -2.035 2.488 1.895 1.00 91.50 94 SER A O 1
ATOM 724 N N . VAL A 1 95 ? -2.797 0.935 0.469 1.00 89.50 95 VAL A N 1
ATOM 725 C CA . VAL A 1 95 ? -1.600 0.085 0.538 1.00 89.50 95 VAL A CA 1
ATOM 726 C C . VAL A 1 95 ? -0.392 0.803 -0.072 1.00 89.50 95 VAL A C 1
ATOM 728 O O . VAL A 1 95 ? 0.660 0.865 0.562 1.00 89.50 95 VAL A O 1
ATOM 731 N N . MET A 1 96 ? -0.555 1.423 -1.246 1.00 88.25 96 MET A N 1
ATOM 732 C CA . MET A 1 96 ? 0.509 2.174 -1.929 1.00 88.25 96 MET A CA 1
ATOM 733 C C . MET A 1 96 ? 1.055 3.324 -1.090 1.00 88.25 96 MET A C 1
ATOM 735 O O . MET A 1 96 ? 2.259 3.549 -1.069 1.00 88.25 96 MET A O 1
ATOM 739 N N . THR A 1 97 ? 0.185 4.053 -0.394 1.00 88.00 97 THR A N 1
ATOM 740 C CA . THR A 1 97 ? 0.610 5.226 0.379 1.00 88.00 97 THR A CA 1
ATOM 741 C C . THR A 1 97 ? 1.148 4.880 1.766 1.00 88.00 97 THR A C 1
ATOM 743 O O . THR A 1 97 ? 1.843 5.693 2.375 1.00 88.00 97 THR A O 1
ATOM 746 N N . THR A 1 98 ? 0.909 3.658 2.257 1.00 83.81 98 THR A N 1
ATOM 747 C CA . THR A 1 98 ? 1.367 3.233 3.590 1.00 83.81 98 THR A CA 1
ATOM 748 C C . THR A 1 98 ? 2.881 3.241 3.721 1.00 83.81 98 THR A C 1
ATOM 750 O O . THR A 1 98 ? 3.403 3.745 4.711 1.00 83.81 98 THR A O 1
ATOM 753 N N . VAL A 1 99 ? 3.600 2.787 2.696 1.00 78.81 99 VAL A N 1
ATOM 754 C CA . VAL A 1 99 ? 5.073 2.806 2.679 1.00 78.81 99 VAL A CA 1
ATOM 755 C C . VAL A 1 99 ? 5.689 4.201 2.645 1.00 78.81 99 VAL A C 1
ATOM 757 O O . VAL A 1 99 ? 6.892 4.334 2.837 1.00 78.81 99 VAL A O 1
ATOM 760 N N . TYR A 1 100 ? 4.881 5.237 2.435 1.00 82.38 100 TYR A N 1
ATOM 761 C CA . TYR A 1 100 ? 5.313 6.632 2.467 1.00 82.38 100 TYR A CA 1
ATOM 762 C C . TYR A 1 100 ? 4.877 7.354 3.752 1.00 82.38 100 TYR A C 1
ATOM 764 O O . TYR A 1 100 ? 4.978 8.576 3.839 1.00 82.38 100 TYR A O 1
ATOM 772 N N . GLY A 1 101 ? 4.403 6.612 4.760 1.00 79.25 101 GLY A N 1
ATOM 773 C CA . GLY A 1 101 ? 4.023 7.165 6.059 1.00 79.25 101 GLY A CA 1
ATOM 774 C C . GLY A 1 101 ? 2.582 7.672 6.123 1.00 79.25 101 GLY A C 1
ATOM 775 O O . GLY A 1 101 ? 2.296 8.630 6.846 1.00 79.25 101 GLY A O 1
ATOM 776 N N . VAL A 1 102 ? 1.651 7.064 5.372 1.00 83.31 102 VAL A N 1
ATOM 777 C CA . VAL A 1 102 ? 0.225 7.390 5.530 1.00 83.31 102 VAL A CA 1
ATOM 778 C C . VAL A 1 102 ? -0.231 7.075 6.954 1.00 83.31 102 VAL A C 1
ATOM 780 O O . VAL A 1 102 ? 0.068 6.027 7.523 1.00 83.31 102 VAL A O 1
ATOM 783 N N . THR A 1 103 ? -1.011 7.978 7.534 1.00 86.25 103 THR A N 1
ATOM 784 C CA . THR A 1 103 ? -1.649 7.722 8.824 1.00 86.25 103 THR A CA 1
ATOM 785 C C . THR A 1 103 ? -2.962 6.975 8.641 1.00 86.25 103 THR A C 1
ATOM 787 O O . THR A 1 103 ? -3.565 6.998 7.566 1.00 86.25 103 THR A O 1
ATOM 790 N N . GLN A 1 104 ? -3.483 6.386 9.718 1.00 89.12 104 GLN A N 1
ATOM 791 C CA . GLN A 1 104 ? -4.818 5.781 9.705 1.00 89.12 104 GLN A CA 1
ATOM 792 C C . GLN A 1 104 ? -5.906 6.768 9.250 1.00 89.12 104 GLN A C 1
ATOM 794 O O . GLN A 1 104 ? -6.854 6.374 8.572 1.00 89.12 104 GLN A O 1
ATOM 799 N N . TYR A 1 105 ? -5.758 8.057 9.573 1.00 90.62 105 TYR A N 1
ATOM 800 C CA . TYR A 1 105 ? -6.657 9.104 9.091 1.00 90.62 105 TYR A CA 1
ATOM 801 C C . TYR A 1 105 ? -6.549 9.302 7.570 1.00 90.62 105 TYR A C 1
ATOM 803 O O . TYR A 1 105 ? -7.571 9.383 6.890 1.00 90.62 105 TYR A O 1
ATOM 811 N N . GLY A 1 106 ? -5.327 9.343 7.024 1.00 90.44 106 GLY A N 1
ATOM 812 C CA . GLY A 1 106 ? -5.099 9.431 5.578 1.00 90.44 106 GLY A CA 1
ATOM 813 C C . GLY A 1 106 ? -5.664 8.223 4.828 1.00 90.44 106 GLY A C 1
ATOM 814 O O . GLY A 1 106 ? -6.449 8.395 3.895 1.00 90.44 106 GLY A O 1
ATOM 815 N N . ALA A 1 107 ? -5.365 7.016 5.313 1.00 92.88 107 ALA A N 1
ATOM 816 C CA . ALA A 1 107 ? -5.895 5.758 4.789 1.00 92.88 107 ALA A CA 1
ATOM 817 C C . ALA A 1 107 ? -7.431 5.732 4.804 1.00 92.88 107 ALA A C 1
ATOM 819 O O . ALA A 1 107 ? -8.067 5.401 3.804 1.00 92.88 107 ALA A O 1
ATOM 820 N N . LYS A 1 108 ? -8.050 6.164 5.913 1.00 95.62 108 LYS A N 1
ATOM 821 C CA . LYS A 1 108 ? -9.510 6.302 6.017 1.00 95.62 108 LYS A CA 1
ATOM 822 C C . LYS A 1 108 ? -10.059 7.198 4.912 1.00 95.62 108 LYS A C 1
ATOM 824 O O . LYS A 1 108 ? -11.045 6.827 4.289 1.00 95.62 108 LYS A O 1
ATOM 829 N N . LEU A 1 109 ? -9.472 8.372 4.680 1.00 94.44 109 LEU A N 1
ATOM 830 C CA . LEU A 1 109 ? -9.981 9.299 3.666 1.00 94.44 109 LEU A CA 1
ATOM 831 C C . LEU A 1 109 ? -9.870 8.735 2.248 1.00 94.44 109 LEU A C 1
ATOM 833 O O . LEU A 1 109 ? -10.790 8.935 1.460 1.00 94.44 109 LEU A O 1
ATOM 837 N N . GLN A 1 110 ? -8.784 8.028 1.935 1.00 94.19 110 GLN A N 1
ATOM 838 C CA . GLN A 1 110 ? -8.602 7.367 0.639 1.00 94.19 110 GLN A CA 1
ATOM 839 C C . GLN A 1 110 ? -9.653 6.271 0.432 1.00 94.19 110 GLN A C 1
ATOM 841 O O . GLN A 1 110 ? -10.400 6.308 -0.541 1.00 94.19 110 GLN A O 1
ATOM 846 N N . ILE A 1 111 ? -9.807 5.369 1.405 1.00 95.62 111 ILE A N 1
ATOM 847 C CA . ILE A 1 111 ? -10.809 4.294 1.352 1.00 95.62 111 ILE A CA 1
ATOM 848 C C . ILE A 1 111 ? -12.230 4.868 1.292 1.00 95.62 111 ILE A C 1
ATOM 850 O O . ILE A 1 111 ? -13.071 4.376 0.547 1.00 95.62 111 ILE A O 1
ATOM 854 N N . GLN A 1 112 ? -12.516 5.932 2.047 1.00 95.56 112 GLN A N 1
ATOM 855 C CA . GLN A 1 112 ? -13.834 6.566 2.047 1.00 95.56 112 GLN A CA 1
ATOM 856 C C . GLN A 1 112 ? -14.195 7.166 0.683 1.00 95.56 112 GLN A C 1
ATOM 858 O O . GLN A 1 112 ? -15.376 7.188 0.344 1.00 95.56 112 GLN A O 1
ATOM 863 N N . ARG A 1 113 ? -13.212 7.664 -0.082 1.00 95.06 113 ARG A N 1
ATOM 864 C CA . ARG A 1 113 ? -13.431 8.122 -1.465 1.00 95.06 113 ARG A CA 1
ATOM 865 C C . ARG A 1 113 ? -13.789 6.947 -2.360 1.00 95.06 113 ARG A C 1
ATOM 867 O O . ARG A 1 113 ? -14.868 6.960 -2.931 1.00 95.06 113 ARG A O 1
ATOM 874 N N . GLN A 1 114 ? -12.975 5.892 -2.342 1.00 94.81 114 GLN A N 1
ATOM 875 C CA . GLN A 1 114 ? -13.229 4.698 -3.149 1.00 94.81 114 GLN A CA 1
ATOM 876 C C . GLN A 1 114 ? -14.596 4.066 -2.843 1.00 94.81 114 GLN A C 1
ATOM 878 O O . GLN A 1 114 ? -15.330 3.720 -3.760 1.00 94.81 114 GLN A O 1
ATOM 883 N N . LEU A 1 115 ? -14.989 3.972 -1.565 1.00 94.19 115 LEU A N 1
ATOM 884 C CA . LEU A 1 115 ? -16.313 3.468 -1.177 1.00 94.19 115 LEU A CA 1
ATOM 885 C C . LEU A 1 115 ? -17.462 4.399 -1.589 1.00 94.19 115 LEU A C 1
ATOM 887 O O . LEU A 1 115 ? -18.563 3.923 -1.843 1.00 94.19 115 LEU A O 1
ATOM 891 N N . ARG A 1 116 ? -17.241 5.720 -1.615 1.00 93.38 116 ARG A N 1
ATOM 892 C CA . ARG A 1 116 ? -18.259 6.696 -2.037 1.00 93.38 116 ARG A CA 1
ATOM 893 C C . ARG A 1 116 ? -18.569 6.569 -3.524 1.00 93.38 116 ARG A C 1
ATOM 895 O O . ARG A 1 116 ? -19.717 6.769 -3.906 1.00 93.38 116 ARG A O 1
ATOM 902 N N . ASP A 1 117 ? -17.565 6.240 -4.325 1.00 91.31 117 ASP A N 1
ATOM 903 C CA . ASP A 1 117 ? -17.703 6.104 -5.774 1.00 91.31 117 ASP A CA 1
ATOM 904 C C . ASP A 1 117 ? -18.407 4.787 -6.169 1.00 91.31 117 ASP A C 1
ATOM 906 O O . ASP A 1 117 ? -18.739 4.577 -7.334 1.00 91.31 117 ASP A O 1
ATOM 910 N N . MET A 1 118 ? -18.699 3.909 -5.199 1.00 90.19 118 MET A N 1
ATOM 911 C CA . MET A 1 118 ? -19.492 2.696 -5.398 1.00 90.19 118 MET A CA 1
ATOM 912 C C . MET A 1 118 ? -20.990 2.983 -5.226 1.00 90.19 118 MET A C 1
ATOM 914 O O . MET A 1 118 ? -21.468 3.200 -4.113 1.00 90.19 118 MET A O 1
ATOM 918 N N . GLU A 1 119 ? -21.761 2.889 -6.314 1.00 83.81 119 GLU A N 1
ATOM 919 C CA . GLU A 1 119 ? -23.207 3.181 -6.315 1.00 83.81 119 GLU A CA 1
ATOM 920 C C . GLU A 1 119 ? -24.023 2.334 -5.321 1.00 83.81 119 GLU A C 1
ATOM 922 O O . GLU A 1 119 ? -25.047 2.781 -4.807 1.00 83.81 119 GLU A O 1
ATOM 927 N N . SER A 1 120 ? -23.582 1.105 -5.035 1.00 89.25 120 SER A N 1
ATOM 928 C CA . SER A 1 120 ? -24.303 0.160 -4.177 1.00 89.25 120 SER A CA 1
ATOM 929 C C . SER A 1 120 ? -23.948 0.251 -2.690 1.00 89.25 120 SER A C 1
ATOM 931 O O . SER A 1 120 ? -24.540 -0.478 -1.890 1.00 89.25 120 SER A O 1
ATOM 933 N N . PHE A 1 121 ? -22.991 1.099 -2.292 1.00 92.75 121 PHE A N 1
ATOM 934 C CA . PHE A 1 121 ? -22.548 1.168 -0.900 1.00 92.75 121 PHE A CA 1
ATOM 935 C C . PHE A 1 121 ? -23.438 2.103 -0.052 1.00 92.75 121 PHE A C 1
ATOM 937 O O . PHE A 1 121 ? -23.711 3.237 -0.453 1.00 92.75 121 PHE A O 1
ATOM 944 N N . PRO A 1 122 ? -23.885 1.691 1.152 1.00 91.81 122 PRO A N 1
ATOM 945 C CA . PRO A 1 122 ? -24.755 2.518 1.984 1.00 91.81 122 PRO A CA 1
ATOM 946 C C . PRO A 1 122 ? -24.024 3.740 2.563 1.00 91.81 122 PRO A C 1
ATOM 948 O O . PRO A 1 122 ? -23.116 3.619 3.390 1.00 91.81 122 PRO A O 1
ATOM 951 N N . VAL A 1 123 ? -24.488 4.935 2.183 1.00 90.44 123 VAL A N 1
ATOM 952 C CA . VAL A 1 123 ? -23.889 6.237 2.544 1.00 90.44 123 VAL A CA 1
ATOM 953 C C . VAL A 1 123 ? -23.739 6.420 4.060 1.00 90.44 123 VAL A C 1
ATOM 955 O O . VAL A 1 123 ? -22.701 6.902 4.520 1.00 90.44 123 VAL A O 1
ATOM 958 N N . ASP A 1 124 ? -24.720 5.964 4.843 1.00 91.88 124 ASP A N 1
ATOM 959 C CA . ASP A 1 124 ? -24.727 6.075 6.310 1.00 91.88 124 ASP A CA 1
ATOM 960 C C . ASP A 1 124 ? -23.547 5.346 6.974 1.00 91.88 124 ASP A C 1
ATOM 962 O O . ASP A 1 124 ? -23.108 5.710 8.067 1.00 91.88 124 ASP A O 1
ATOM 966 N N . TYR A 1 125 ? -22.989 4.337 6.299 1.00 93.75 125 TYR A N 1
ATOM 967 C CA . TYR A 1 125 ? -21.887 3.528 6.810 1.00 93.75 125 TYR A CA 1
ATOM 968 C C . TYR A 1 125 ? -20.520 3.928 6.255 1.00 93.75 125 TYR A C 1
ATOM 970 O O . TYR A 1 125 ? -19.527 3.345 6.684 1.00 93.75 125 TYR A O 1
ATOM 978 N N . LEU A 1 126 ? -20.414 4.943 5.387 1.00 94.25 126 LEU A N 1
ATOM 979 C CA . LEU A 1 126 ? -19.139 5.345 4.768 1.00 94.25 126 LEU A CA 1
ATOM 980 C C . LEU A 1 126 ? -18.046 5.651 5.795 1.00 94.25 126 LEU A C 1
ATOM 982 O O . LEU A 1 126 ? -16.931 5.147 5.694 1.00 94.25 126 LEU A O 1
ATOM 986 N N . GLY A 1 127 ? -18.358 6.470 6.802 1.00 94.38 127 GLY A N 1
ATOM 987 C CA . GLY A 1 127 ? -17.396 6.844 7.841 1.00 94.38 127 GLY A CA 1
ATOM 988 C C . GLY A 1 127 ? -16.940 5.646 8.688 1.00 94.38 127 GLY A C 1
ATOM 989 O O . GLY A 1 127 ? -15.730 5.399 8.771 1.00 94.38 127 GLY A O 1
ATOM 990 N N . PRO A 1 128 ? -17.872 4.893 9.308 1.00 96.38 128 PRO A N 1
ATOM 991 C CA . PRO A 1 128 ? -17.545 3.692 10.072 1.00 96.38 128 PRO A CA 1
ATOM 992 C C . PRO A 1 128 ? -16.800 2.631 9.254 1.00 96.38 128 PRO A C 1
ATOM 994 O O . PRO A 1 128 ? -15.796 2.101 9.728 1.00 96.38 128 PRO A O 1
ATOM 997 N N . ALA A 1 129 ? -17.242 2.356 8.025 1.00 96.50 129 ALA A N 1
ATOM 998 C CA . ALA A 1 129 ? -16.645 1.353 7.150 1.00 96.50 129 ALA A CA 1
ATOM 999 C C . ALA A 1 129 ? -15.228 1.730 6.726 1.00 96.50 129 ALA A C 1
ATOM 1001 O O . ALA A 1 129 ? -14.316 0.921 6.881 1.00 96.50 129 ALA A O 1
ATOM 1002 N N . ALA A 1 130 ? -15.007 2.974 6.298 1.00 96.62 130 ALA A N 1
ATOM 1003 C CA . ALA A 1 130 ? -13.672 3.448 5.952 1.00 96.62 130 ALA A CA 1
ATOM 1004 C C . ALA A 1 130 ? -12.720 3.433 7.155 1.00 96.62 130 ALA A C 1
ATOM 1006 O O . ALA A 1 130 ? -11.560 3.054 7.027 1.00 96.62 130 ALA A O 1
ATOM 1007 N N . THR A 1 131 ? -13.208 3.799 8.345 1.00 97.00 131 THR A N 1
ATOM 1008 C CA . THR A 1 131 ? -12.400 3.763 9.577 1.00 97.00 131 THR A CA 1
ATOM 1009 C C . THR A 1 131 ? -12.005 2.332 9.943 1.00 97.00 131 THR A C 1
ATOM 1011 O O . THR A 1 131 ? -10.856 2.078 10.309 1.00 97.00 131 THR A O 1
ATOM 1014 N N . TYR A 1 132 ? -12.952 1.401 9.827 1.00 97.00 132 TYR A N 1
ATOM 1015 C CA . TYR A 1 132 ? -12.731 -0.019 10.065 1.00 97.00 132 TYR A CA 1
ATOM 1016 C C . TYR A 1 132 ? -11.724 -0.603 9.065 1.00 97.00 132 TYR A C 1
ATOM 1018 O O . TYR A 1 132 ? -10.706 -1.160 9.478 1.00 97.00 132 TYR A O 1
ATOM 1026 N N . LEU A 1 133 ? -11.944 -0.397 7.764 1.00 96.38 133 LEU A N 1
ATOM 1027 C CA . LEU A 1 133 ? -11.051 -0.882 6.713 1.00 96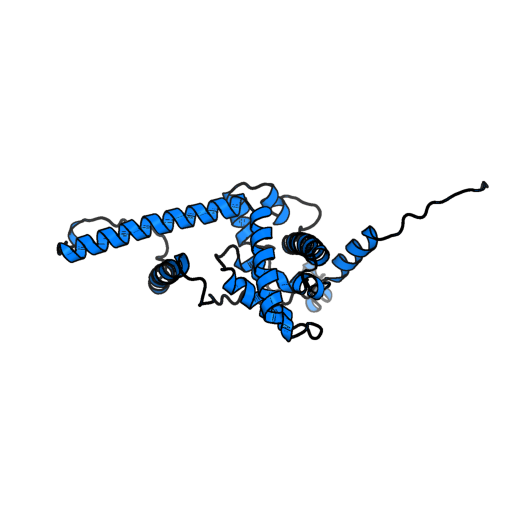.38 133 LEU A CA 1
ATOM 1028 C C . LEU A 1 133 ? -9.650 -0.282 6.811 1.00 96.38 133 LEU A C 1
ATOM 1030 O O . LEU A 1 133 ? -8.684 -1.021 6.663 1.00 96.38 133 LEU A O 1
ATOM 1034 N N . ALA A 1 134 ? -9.509 1.012 7.109 1.00 95.31 134 ALA A N 1
ATOM 1035 C CA . ALA A 1 134 ? -8.197 1.637 7.282 1.00 95.31 134 ALA A CA 1
ATOM 1036 C C . ALA A 1 134 ? -7.393 0.959 8.398 1.00 95.31 134 ALA A C 1
ATOM 1038 O O . ALA A 1 134 ? -6.218 0.642 8.219 1.00 95.31 134 ALA A O 1
ATOM 1039 N N . LYS A 1 135 ? -8.042 0.672 9.535 1.00 94.75 135 LYS A N 1
ATOM 1040 C CA . LYS A 1 135 ? -7.409 -0.036 10.653 1.00 94.75 135 LYS A CA 1
ATOM 1041 C C . LYS A 1 135 ? -6.969 -1.446 10.252 1.00 94.75 135 LYS A C 1
ATOM 1043 O O . LYS A 1 135 ? -5.837 -1.835 10.534 1.00 94.75 135 LYS A O 1
ATOM 1048 N N . LEU A 1 136 ? -7.855 -2.210 9.612 1.00 94.50 136 LEU A N 1
ATOM 1049 C CA . LEU A 1 136 ? -7.561 -3.584 9.198 1.00 94.50 136 LEU A CA 1
ATOM 1050 C C . LEU A 1 136 ? -6.473 -3.639 8.120 1.00 94.50 136 LEU A C 1
ATOM 1052 O O . LEU A 1 136 ? -5.581 -4.478 8.208 1.00 94.50 136 LEU A O 1
ATOM 1056 N N . THR A 1 137 ? -6.522 -2.734 7.143 1.00 93.12 137 THR A N 1
ATOM 1057 C CA . THR A 1 137 ? -5.560 -2.653 6.034 1.00 93.12 137 THR A CA 1
ATOM 1058 C C . THR A 1 137 ? -4.158 -2.380 6.567 1.00 93.12 137 THR A C 1
ATOM 1060 O O . THR A 1 137 ? -3.251 -3.173 6.328 1.00 93.12 137 THR A O 1
ATOM 1063 N N . L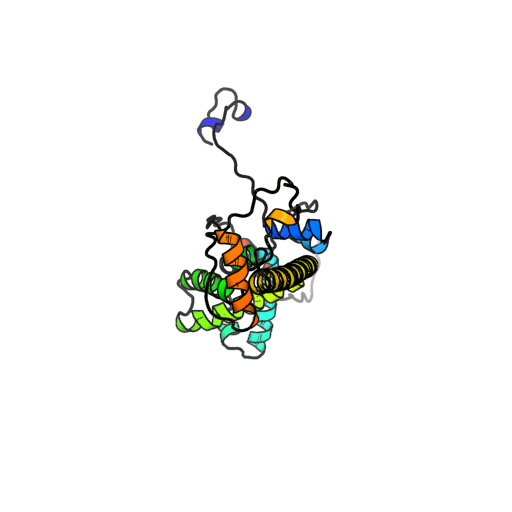EU A 1 138 ? -3.988 -1.333 7.384 1.00 88.94 138 LEU A N 1
ATOM 1064 C CA . LEU A 1 138 ? -2.690 -1.001 7.983 1.00 88.94 138 LEU A CA 1
ATOM 1065 C C . LEU A 1 138 ? -2.164 -2.127 8.883 1.00 88.94 138 LEU A C 1
ATOM 1067 O O . LEU A 1 138 ? -0.985 -2.471 8.825 1.00 88.94 138 LEU A O 1
ATOM 1071 N N . SER A 1 139 ? -3.044 -2.759 9.668 1.00 89.00 139 SER A N 1
ATOM 1072 C CA . SER A 1 139 ? -2.655 -3.907 10.492 1.00 89.00 139 SER A CA 1
ATOM 1073 C C . SER A 1 139 ? -2.250 -5.129 9.661 1.00 89.00 139 SER A C 1
ATOM 1075 O O . SER A 1 139 ? -1.407 -5.900 10.115 1.00 89.00 139 SER A O 1
ATOM 1077 N N . SER A 1 140 ? -2.840 -5.328 8.481 1.00 89.00 140 SER A N 1
ATOM 1078 C CA . SER A 1 140 ? -2.529 -6.457 7.595 1.00 89.00 140 SER A CA 1
ATOM 1079 C C . SER A 1 140 ? -1.195 -6.256 6.882 1.00 89.00 140 SER A C 1
ATOM 1081 O O . SER A 1 140 ? -0.391 -7.182 6.834 1.00 89.00 140 SER A O 1
ATOM 1083 N N . ILE A 1 141 ? -0.904 -5.030 6.431 1.00 84.88 141 ILE A N 1
ATOM 1084 C CA . ILE A 1 141 ? 0.390 -4.678 5.825 1.00 84.88 141 ILE A CA 1
ATOM 1085 C C . ILE A 1 141 ? 1.533 -4.950 6.807 1.00 84.88 141 ILE A C 1
ATOM 1087 O O . ILE A 1 141 ? 2.501 -5.6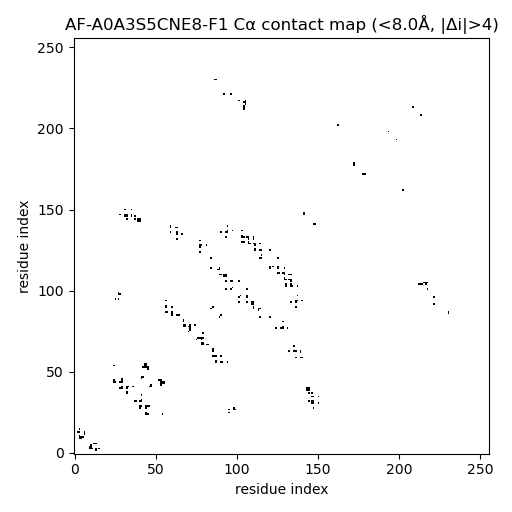08 6.439 1.00 84.88 141 ILE A O 1
ATOM 1091 N N . GLY A 1 142 ? 1.400 -4.526 8.069 1.00 80.00 142 GLY A N 1
ATOM 1092 C CA . GLY A 1 142 ? 2.429 -4.770 9.087 1.00 80.00 142 GLY A CA 1
ATOM 1093 C C . GLY A 1 142 ? 2.685 -6.255 9.378 1.00 80.00 142 GLY A C 1
ATOM 1094 O O . GLY A 1 142 ? 3.774 -6.611 9.819 1.00 80.00 142 GLY A O 1
ATOM 1095 N N . LYS A 1 143 ? 1.712 -7.139 9.111 1.00 79.25 143 LYS A N 1
ATOM 1096 C CA . LYS A 1 143 ? 1.890 -8.597 9.231 1.00 79.25 143 LYS A CA 1
ATOM 1097 C C . LYS A 1 143 ? 2.618 -9.201 8.031 1.00 79.25 143 LYS A C 1
ATOM 1099 O O . LYS A 1 143 ? 3.387 -10.134 8.226 1.00 79.25 143 LYS A O 1
ATOM 1104 N N . ILE A 1 144 ? 2.360 -8.700 6.820 1.00 79.00 144 ILE A N 1
ATOM 1105 C CA . ILE A 1 144 ? 3.025 -9.177 5.596 1.00 79.00 144 ILE A CA 1
ATOM 1106 C C . ILE A 1 144 ? 4.469 -8.659 5.536 1.00 79.00 144 ILE A C 1
ATOM 1108 O O . ILE A 1 144 ? 5.372 -9.395 5.157 1.00 79.00 144 ILE A O 1
ATOM 1112 N N . PHE A 1 145 ? 4.689 -7.407 5.941 1.00 79.69 145 PHE A N 1
ATOM 1113 C CA . PHE A 1 145 ? 5.942 -6.680 5.743 1.00 79.69 145 PHE A CA 1
ATOM 1114 C C . PHE A 1 145 ? 6.595 -6.273 7.068 1.00 79.69 145 PHE A C 1
ATOM 1116 O O . PHE A 1 145 ? 6.927 -5.105 7.280 1.00 79.69 145 PHE A O 1
ATOM 1123 N N . THR A 1 146 ? 6.803 -7.237 7.965 1.00 79.88 146 THR A N 1
ATOM 1124 C CA . THR A 1 146 ? 7.365 -6.994 9.306 1.00 79.88 146 THR A CA 1
ATOM 1125 C C . THR A 1 146 ? 8.720 -6.288 9.253 1.00 79.88 146 THR A C 1
ATOM 1127 O O . THR A 1 146 ? 8.915 -5.284 9.933 1.00 79.88 146 THR A O 1
ATOM 1130 N N . SER A 1 147 ? 9.625 -6.735 8.377 1.00 81.50 147 SER A N 1
ATOM 1131 C CA . SER A 1 147 ? 10.944 -6.112 8.210 1.00 81.50 147 SER A CA 1
ATOM 1132 C C . SER A 1 147 ? 10.847 -4.673 7.690 1.00 81.50 147 SER A C 1
ATOM 1134 O O . SER A 1 147 ? 11.602 -3.797 8.109 1.00 81.50 147 SER A O 1
ATOM 1136 N N . SER A 1 148 ? 9.866 -4.393 6.826 1.00 81.31 148 SER A N 1
ATOM 1137 C CA . SER A 1 148 ? 9.620 -3.031 6.335 1.00 81.31 148 SER A CA 1
ATOM 1138 C C . SER A 1 148 ? 9.171 -2.112 7.471 1.00 81.31 148 SER A C 1
ATOM 1140 O O . SER A 1 148 ? 9.648 -0.984 7.577 1.00 81.31 148 SER A O 1
ATOM 1142 N N . THR A 1 149 ? 8.292 -2.609 8.347 1.00 81.12 149 THR A N 1
ATOM 1143 C CA . THR A 1 149 ? 7.844 -1.888 9.545 1.00 81.12 149 THR A CA 1
ATOM 1144 C C . THR A 1 149 ? 8.991 -1.639 10.523 1.00 81.12 149 THR A C 1
ATOM 1146 O O . THR A 1 149 ? 9.105 -0.539 11.051 1.00 81.12 149 THR A O 1
ATOM 1149 N N . GLU A 1 150 ? 9.880 -2.610 10.736 1.00 85.50 150 GLU A N 1
ATOM 1150 C CA . GLU A 1 150 ? 11.064 -2.434 11.589 1.00 85.50 150 GLU A CA 1
ATOM 1151 C C . GLU A 1 150 ? 11.994 -1.333 11.064 1.00 85.50 150 GLU A C 1
ATOM 1153 O O . GLU A 1 150 ? 12.449 -0.487 11.834 1.00 85.50 150 GLU A O 1
ATOM 1158 N N . ILE A 1 151 ? 12.231 -1.296 9.749 1.00 86.31 151 ILE A N 1
ATOM 1159 C CA . ILE A 1 151 ? 13.054 -0.258 9.115 1.00 86.31 151 ILE A CA 1
ATOM 1160 C C . ILE A 1 151 ? 12.394 1.120 9.238 1.00 86.31 151 ILE A C 1
ATOM 1162 O O . ILE A 1 151 ? 13.086 2.096 9.526 1.00 86.31 151 ILE A O 1
ATOM 1166 N N . GLN A 1 152 ? 11.076 1.217 9.033 1.00 82.00 152 GLN A N 1
ATOM 1167 C CA . GLN A 1 152 ? 10.331 2.471 9.211 1.00 82.00 152 GLN A CA 1
ATOM 1168 C C . GLN A 1 152 ? 10.443 2.983 10.648 1.00 82.00 152 GLN A C 1
ATOM 1170 O O . GLN A 1 152 ? 10.868 4.116 10.855 1.00 82.00 152 GLN A O 1
ATOM 1175 N N . ASN A 1 153 ? 10.181 2.119 11.632 1.00 84.69 153 ASN A N 1
ATOM 1176 C CA . ASN A 1 153 ? 10.296 2.473 13.046 1.00 84.69 153 ASN A CA 1
ATOM 1177 C C . ASN A 1 153 ? 11.716 2.937 13.401 1.00 84.69 153 ASN A C 1
ATOM 1179 O O . ASN A 1 153 ? 11.891 3.909 14.131 1.00 84.69 153 ASN A O 1
ATOM 1183 N N . TRP A 1 154 ? 12.742 2.279 12.853 1.00 87.19 154 TRP A N 1
ATOM 1184 C CA . TRP A 1 154 ? 14.126 2.693 13.060 1.00 87.19 154 TRP A CA 1
ATOM 1185 C C . TRP A 1 154 ? 14.417 4.082 12.471 1.00 87.19 154 TRP A C 1
ATOM 1187 O O . TRP A 1 154 ? 15.060 4.905 13.126 1.00 87.19 154 TRP A O 1
ATOM 1197 N N . PHE A 1 155 ? 13.927 4.383 11.262 1.00 85.12 155 PHE A N 1
ATOM 1198 C CA . PHE A 1 155 ? 14.052 5.728 10.692 1.00 85.12 155 PHE A CA 1
ATOM 1199 C C . PHE A 1 155 ? 13.340 6.781 11.546 1.00 85.12 155 PHE A C 1
ATOM 1201 O O . PHE A 1 155 ? 13.901 7.857 11.763 1.00 85.12 155 PHE A O 1
ATOM 1208 N N . ASP A 1 156 ? 12.163 6.460 12.080 1.00 79.31 156 ASP A N 1
ATOM 1209 C CA . ASP A 1 156 ? 11.407 7.359 12.951 1.00 79.31 156 ASP A CA 1
ATOM 1210 C C . ASP A 1 156 ? 12.180 7.677 14.239 1.00 79.31 156 ASP A C 1
ATOM 1212 O O . ASP A 1 156 ? 12.314 8.846 14.613 1.00 79.31 156 ASP A O 1
ATOM 1216 N N . GLU A 1 157 ? 12.777 6.669 14.881 1.00 82.94 157 GLU A N 1
ATOM 1217 C CA . GLU A 1 157 ? 13.629 6.855 16.063 1.00 82.94 157 GLU A CA 1
ATOM 1218 C C . GLU A 1 157 ? 14.843 7.745 15.767 1.00 82.94 157 GLU A C 1
ATOM 1220 O O . GLU A 1 157 ? 15.152 8.665 16.534 1.00 82.94 157 GLU A O 1
ATOM 1225 N N . VAL A 1 158 ? 15.514 7.519 14.632 1.00 83.56 158 VAL A N 1
ATOM 1226 C CA . VAL A 1 158 ? 16.655 8.339 14.199 1.00 83.56 158 VAL A CA 1
ATOM 1227 C C . VAL A 1 158 ? 16.219 9.784 13.954 1.00 83.56 158 VAL A C 1
ATOM 1229 O O . VAL A 1 158 ? 16.895 10.715 14.401 1.00 83.56 158 VAL A O 1
ATOM 1232 N N . CYS A 1 159 ? 15.084 9.999 13.289 1.00 81.94 159 CYS A N 1
ATOM 1233 C CA . CYS A 1 159 ? 14.539 11.330 13.041 1.00 81.94 159 CYS A CA 1
ATOM 1234 C C . CYS A 1 159 ? 14.193 12.061 14.342 1.00 81.94 159 CYS A C 1
ATOM 1236 O O . CYS A 1 159 ? 14.552 13.233 14.491 1.00 81.94 159 CYS A O 1
ATOM 1238 N N . LEU A 1 160 ? 13.555 11.383 15.298 1.00 79.44 160 LEU A N 1
ATOM 1239 C CA . LEU A 1 160 ? 13.215 11.950 16.604 1.00 79.44 160 LEU A CA 1
ATOM 1240 C C . LEU A 1 160 ? 14.465 12.313 17.412 1.00 79.44 160 LEU A C 1
ATOM 1242 O O . LEU A 1 160 ? 14.541 13.409 17.976 1.00 79.44 160 LEU A O 1
ATOM 1246 N N . LEU A 1 161 ? 15.472 11.437 17.425 1.00 79.75 161 LEU A N 1
ATOM 1247 C CA . LEU A 1 161 ? 16.738 11.700 18.102 1.00 79.75 161 LEU A CA 1
ATOM 1248 C C . LEU A 1 161 ? 17.449 12.908 17.488 1.00 79.75 161 LEU A C 1
ATOM 1250 O O . LEU A 1 161 ? 17.795 13.845 18.209 1.00 79.75 161 LEU A O 1
ATOM 1254 N N . LEU A 1 162 ? 17.622 12.928 16.163 1.00 76.38 162 LEU A N 1
ATOM 1255 C CA . LEU A 1 162 ? 18.248 14.052 15.467 1.00 76.38 162 LEU A CA 1
ATOM 1256 C C . LEU A 1 162 ? 17.492 15.352 15.740 1.00 76.38 162 LEU A C 1
ATOM 1258 O O . LEU A 1 162 ? 18.112 16.351 16.096 1.00 76.38 162 LEU A O 1
ATOM 1262 N N . HIS A 1 163 ? 16.163 15.332 15.643 1.00 76.50 163 HIS A N 1
ATOM 1263 C CA . HIS A 1 163 ? 15.323 16.481 15.955 1.00 76.50 163 HIS A CA 1
ATOM 1264 C C . HIS A 1 163 ? 15.582 16.995 17.377 1.00 76.50 163 HIS A C 1
ATOM 1266 O O . HIS A 1 163 ? 15.866 18.178 17.546 1.00 76.50 163 HIS A O 1
ATOM 1272 N N . SER A 1 164 ? 15.570 16.120 18.387 1.00 75.62 164 SER A N 1
ATOM 1273 C CA . SER A 1 164 ? 15.837 16.517 19.776 1.00 75.62 164 SER A CA 1
ATOM 1274 C C . SER A 1 164 ? 17.206 17.187 19.950 1.00 75.62 164 SER A C 1
ATOM 1276 O O . SER A 1 164 ? 17.308 18.219 20.615 1.00 75.62 164 SER A O 1
ATOM 1278 N N . VAL A 1 165 ? 18.243 16.668 19.283 1.00 78.56 165 VAL A N 1
ATOM 1279 C CA . VAL A 1 165 ? 19.605 17.216 19.328 1.00 78.56 165 VAL A CA 1
ATOM 1280 C C . VAL A 1 165 ? 19.664 18.574 18.633 1.00 78.56 165 VAL A C 1
ATOM 1282 O O . VAL A 1 165 ? 20.202 19.523 19.198 1.00 78.56 165 VAL A O 1
ATOM 1285 N N . TYR A 1 166 ? 19.075 18.705 17.441 1.00 76.56 166 TYR A N 1
ATOM 1286 C CA . TYR A 1 166 ? 19.027 19.974 16.711 1.00 76.56 166 TYR A CA 1
ATOM 1287 C C . TYR A 1 166 ? 18.262 21.051 17.480 1.00 76.56 166 TYR A C 1
ATOM 1289 O O . TYR A 1 166 ? 18.719 22.194 17.538 1.00 76.56 166 TYR A O 1
ATOM 1297 N N . TYR A 1 167 ? 17.131 20.704 18.096 1.00 75.50 167 TYR A N 1
ATOM 1298 C CA . TYR A 1 167 ? 16.352 21.630 18.916 1.00 75.50 167 TYR A CA 1
ATOM 1299 C C . TYR A 1 167 ? 17.119 22.063 20.162 1.00 75.50 167 TYR A C 1
ATOM 1301 O O . TYR A 1 167 ? 17.195 23.257 20.449 1.00 75.50 167 TYR A O 1
ATOM 1309 N N . PHE A 1 168 ? 17.746 21.119 20.864 1.00 75.12 168 PHE A N 1
ATOM 1310 C CA . PHE A 1 168 ? 18.570 21.414 22.032 1.00 75.12 168 PHE A CA 1
ATOM 1311 C C . PHE A 1 168 ? 19.759 22.320 21.683 1.00 75.12 168 PHE A C 1
ATOM 1313 O O . PHE A 1 168 ? 19.969 23.344 22.333 1.00 75.12 168 PHE A O 1
ATOM 1320 N N . LEU A 1 169 ? 20.493 22.000 20.611 1.00 71.81 169 LEU A N 1
ATOM 1321 C CA . LEU A 1 169 ? 21.601 22.821 20.118 1.00 71.81 169 LEU A CA 1
ATOM 1322 C C . LEU A 1 169 ? 21.128 24.212 19.682 1.00 71.81 169 LEU A C 1
ATOM 1324 O O . LEU A 1 169 ? 21.781 25.197 20.006 1.00 71.81 169 LEU A O 1
ATOM 1328 N N . SER A 1 170 ? 19.979 24.315 19.007 1.00 72.31 170 SER A N 1
ATOM 1329 C CA . SER A 1 170 ? 19.409 25.605 18.592 1.00 72.31 170 SER A CA 1
ATOM 1330 C C . SER A 1 170 ? 19.045 26.482 19.792 1.00 72.31 170 SER A C 1
ATOM 1332 O O . SER A 1 170 ? 19.336 27.676 19.783 1.00 72.31 170 SER A O 1
ATOM 1334 N N . ILE A 1 171 ? 18.462 25.896 20.845 1.00 73.12 171 ILE A N 1
ATOM 1335 C CA . ILE A 1 171 ? 18.152 26.602 22.095 1.00 73.12 171 ILE A CA 1
ATOM 1336 C C . ILE A 1 171 ? 19.439 27.087 22.771 1.00 73.12 171 ILE A C 1
ATOM 1338 O O . ILE A 1 171 ? 19.513 28.251 23.156 1.00 73.12 171 ILE A O 1
ATOM 1342 N N . ILE A 1 172 ? 20.469 26.238 22.875 1.00 70.25 172 ILE A N 1
ATOM 1343 C CA . ILE A 1 172 ? 21.761 26.631 23.459 1.00 70.25 172 ILE A CA 1
ATOM 1344 C C . ILE A 1 172 ? 22.400 27.767 22.657 1.00 70.25 172 ILE A C 1
ATOM 1346 O O . ILE A 1 172 ? 22.788 28.777 23.235 1.00 70.25 172 ILE A O 1
ATOM 1350 N N . ILE A 1 173 ? 22.468 27.657 21.333 1.00 69.88 173 ILE A N 1
ATOM 1351 C CA . ILE A 1 173 ? 23.064 28.699 20.489 1.00 69.88 173 ILE A CA 1
ATOM 1352 C C . ILE A 1 173 ? 22.325 30.035 20.652 1.00 69.88 173 ILE A C 1
ATOM 1354 O O . ILE A 1 173 ? 22.972 31.076 20.729 1.00 69.88 173 ILE A O 1
ATOM 1358 N N . HIS A 1 174 ? 20.991 30.010 20.755 1.00 71.31 174 HIS A N 1
ATOM 1359 C CA . HIS A 1 174 ? 20.183 31.216 20.940 1.00 71.31 174 HIS A CA 1
ATOM 1360 C C . HIS A 1 174 ? 20.329 31.830 22.343 1.00 71.31 174 HIS A C 1
ATOM 1362 O O . HIS A 1 174 ? 20.366 33.048 22.468 1.00 71.31 174 HIS A O 1
ATOM 1368 N N . ILE A 1 175 ? 20.444 31.008 23.393 1.00 70.50 175 ILE A N 1
ATOM 1369 C CA . ILE A 1 175 ? 20.645 31.474 24.778 1.00 70.50 175 ILE A CA 1
ATOM 1370 C C . ILE A 1 175 ? 22.052 32.052 24.983 1.00 70.50 175 ILE A C 1
ATOM 1372 O O . ILE A 1 175 ? 22.212 33.012 25.733 1.00 70.50 175 ILE A O 1
ATOM 1376 N N . PHE A 1 176 ? 23.068 31.466 24.346 1.00 71.25 176 PHE A N 1
ATOM 1377 C CA . PHE A 1 176 ? 24.475 31.819 24.559 1.00 71.25 176 PHE A CA 1
ATOM 1378 C C . PHE A 1 176 ? 25.075 32.697 23.447 1.00 71.25 176 PHE A C 1
ATOM 1380 O O . PHE A 1 176 ? 26.289 32.888 23.440 1.00 71.25 176 PHE A O 1
ATOM 1387 N N . GLU A 1 177 ? 24.255 33.211 22.518 1.00 64.06 177 GLU A N 1
ATOM 1388 C CA . GLU A 1 177 ? 24.670 34.037 21.364 1.00 64.06 177 GLU A CA 1
ATOM 1389 C C . GLU A 1 177 ? 25.900 33.475 20.617 1.00 64.06 177 GLU A C 1
ATOM 1391 O O . GLU A 1 177 ? 26.814 34.202 20.226 1.00 64.06 177 GLU A O 1
ATOM 1396 N N . PHE A 1 178 ? 25.959 32.152 20.433 1.00 58.72 178 PHE A N 1
ATOM 1397 C CA . PHE A 1 178 ? 27.121 31.508 19.817 1.00 58.72 178 PHE A CA 1
ATOM 1398 C C . PHE A 1 178 ? 27.114 31.712 18.293 1.00 58.72 178 PHE A C 1
ATOM 1400 O O . PHE A 1 178 ? 26.182 31.296 17.603 1.00 58.72 178 PHE A O 1
ATOM 1407 N N . ASP A 1 179 ? 28.165 32.318 17.742 1.00 53.91 179 ASP A N 1
ATOM 1408 C CA . ASP A 1 179 ? 28.283 32.536 16.298 1.00 53.91 179 ASP A CA 1
ATOM 1409 C C . ASP A 1 179 ? 28.626 31.217 15.573 1.00 53.91 179 ASP A C 1
ATOM 1411 O O . ASP A 1 179 ? 29.747 30.704 15.650 1.00 53.91 179 ASP A O 1
ATOM 1415 N N . ILE A 1 180 ? 27.646 30.643 14.862 1.00 53.91 180 ILE A N 1
ATOM 1416 C CA . ILE A 1 180 ? 27.783 29.372 14.124 1.00 53.91 180 ILE A CA 1
ATOM 1417 C C . ILE A 1 180 ? 28.888 29.454 13.054 1.00 53.91 180 ILE A C 1
ATOM 1419 O O . ILE A 1 180 ? 29.488 28.431 12.712 1.00 53.91 180 ILE A O 1
ATOM 1423 N N . ALA A 1 181 ? 29.221 30.654 12.561 1.00 47.03 181 ALA A N 1
ATOM 1424 C CA . ALA A 1 181 ? 30.278 30.839 11.569 1.00 47.03 181 ALA A CA 1
ATOM 1425 C C . ALA A 1 181 ? 31.674 30.430 12.083 1.00 47.03 181 ALA A C 1
ATOM 1427 O O . ALA A 1 181 ? 32.536 30.065 11.283 1.00 47.03 181 ALA A O 1
ATOM 1428 N N . ALA A 1 182 ? 31.896 30.429 13.401 1.00 49.84 182 ALA A N 1
ATOM 1429 C CA . ALA A 1 182 ? 33.193 30.115 14.000 1.00 49.84 182 ALA A CA 1
ATOM 1430 C C . ALA A 1 182 ? 33.497 28.605 14.101 1.00 49.84 182 ALA A C 1
ATOM 1432 O O . ALA A 1 182 ? 34.650 28.229 14.305 1.00 49.84 182 ALA A O 1
ATOM 1433 N N . LEU A 1 183 ? 32.495 27.725 13.955 1.00 50.19 183 LEU A N 1
ATOM 1434 C CA . LEU A 1 183 ? 32.629 26.292 14.267 1.00 50.19 183 LEU A CA 1
ATOM 1435 C C . LEU A 1 183 ? 32.999 25.388 13.078 1.00 50.19 183 LEU A C 1
ATOM 1437 O O . LEU A 1 183 ? 33.177 24.191 13.277 1.00 50.19 183 LEU A O 1
ATOM 1441 N N . GLY A 1 184 ? 33.155 25.921 11.859 1.00 44.97 184 GLY A N 1
ATOM 1442 C CA . GLY A 1 184 ? 33.826 25.234 10.736 1.00 44.97 184 GLY A CA 1
ATOM 1443 C C . GLY A 1 184 ? 33.246 23.881 10.276 1.00 44.97 184 GLY A C 1
ATOM 1444 O O . GLY A 1 184 ? 33.864 23.198 9.462 1.00 44.97 184 GLY A O 1
ATOM 1445 N N . LEU A 1 185 ? 32.074 23.475 10.763 1.00 42.75 185 LEU A N 1
ATOM 1446 C CA . LEU A 1 185 ? 31.463 22.175 10.496 1.00 42.75 185 LEU A CA 1
ATOM 1447 C C . LEU A 1 185 ? 30.286 22.340 9.531 1.00 42.75 185 LEU A C 1
ATOM 1449 O O . LEU A 1 185 ? 29.179 22.583 9.982 1.00 42.75 185 LEU A O 1
ATOM 1453 N N . ILE A 1 186 ? 30.532 22.213 8.223 1.00 43.06 186 ILE A N 1
ATOM 1454 C CA . ILE A 1 186 ? 29.656 21.548 7.232 1.00 43.06 186 ILE A CA 1
ATOM 1455 C C . ILE A 1 186 ? 30.529 21.276 5.993 1.00 43.06 186 ILE A C 1
ATOM 1457 O O . ILE A 1 186 ? 30.806 22.161 5.182 1.00 43.06 186 ILE A O 1
ATOM 1461 N N . SER A 1 187 ? 30.972 20.025 5.845 1.00 33.12 187 SER A N 1
ATOM 1462 C CA . SER A 1 187 ? 31.442 19.495 4.563 1.00 33.12 187 SER A CA 1
ATOM 1463 C C . SER A 1 187 ? 30.215 19.278 3.675 1.00 33.12 187 SER A C 1
ATOM 1465 O O . SER A 1 187 ? 29.294 18.551 4.050 1.00 33.12 187 SER A O 1
ATOM 1467 N N . ARG A 1 188 ? 30.172 19.941 2.514 1.00 40.34 188 ARG A N 1
ATOM 1468 C CA . ARG A 1 188 ? 29.134 19.756 1.489 1.00 40.34 188 ARG A CA 1
ATOM 1469 C C . ARG A 1 188 ? 29.288 18.375 0.846 1.00 40.34 188 ARG A C 1
ATOM 1471 O O . ARG A 1 188 ? 29.857 18.261 -0.236 1.00 40.34 188 ARG A O 1
ATOM 1478 N N . GLN A 1 189 ? 28.763 17.329 1.479 1.00 36.22 189 GLN A N 1
ATOM 1479 C CA . GLN A 1 189 ? 28.456 16.104 0.748 1.00 36.22 189 GLN A CA 1
ATOM 1480 C C . GLN A 1 189 ? 27.261 16.400 -0.166 1.00 36.22 189 GLN A C 1
ATOM 1482 O O . GLN A 1 189 ? 26.245 16.939 0.271 1.00 36.22 189 GLN A O 1
ATOM 1487 N N . SER A 1 190 ? 27.411 16.075 -1.443 1.00 32.75 190 SER A N 1
ATOM 1488 C CA . SER A 1 190 ? 26.447 16.228 -2.531 1.00 32.75 190 SER A CA 1
ATOM 1489 C C . SER A 1 190 ? 25.220 15.317 -2.376 1.00 32.75 190 SER A C 1
ATOM 1491 O O . SER A 1 190 ? 24.975 14.440 -3.197 1.00 32.75 190 SER A O 1
ATOM 1493 N N . LEU A 1 191 ? 24.444 15.529 -1.319 1.00 41.06 191 LEU A N 1
ATOM 1494 C CA . LEU A 1 191 ? 23.016 15.247 -1.296 1.00 41.06 191 LEU A CA 1
ATOM 1495 C C . LEU A 1 191 ? 22.338 16.526 -1.785 1.00 41.06 191 LEU A C 1
ATOM 1497 O O . LEU A 1 191 ? 22.627 17.608 -1.268 1.00 41.06 191 LEU A O 1
ATOM 1501 N N . LEU A 1 192 ? 21.481 16.433 -2.805 1.00 33.69 192 LEU A N 1
ATOM 1502 C CA . LEU A 1 192 ? 20.599 17.547 -3.148 1.00 33.69 192 LEU A CA 1
ATOM 1503 C C . LEU A 1 192 ? 19.914 17.998 -1.847 1.00 33.69 192 LEU A C 1
ATOM 1505 O O . LEU A 1 192 ? 19.288 17.164 -1.187 1.00 33.69 192 LEU A O 1
ATOM 1509 N N . PRO A 1 193 ? 20.086 19.259 -1.412 1.00 41.81 193 PRO A N 1
ATOM 1510 C CA .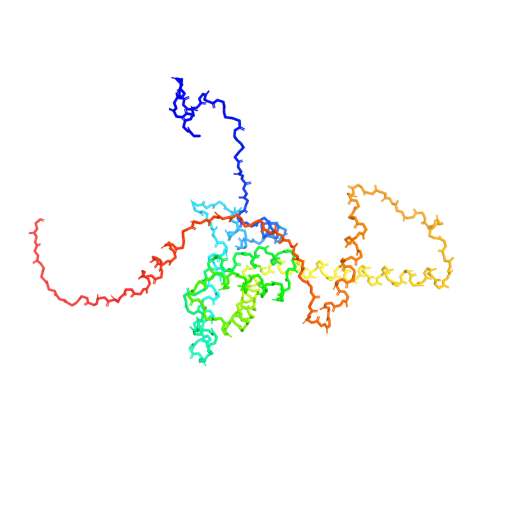 PRO A 1 193 ? 19.529 19.703 -0.148 1.00 41.81 193 PRO A CA 1
ATOM 1511 C C . PRO A 1 193 ? 18.012 19.566 -0.231 1.00 41.81 193 PRO A C 1
ATOM 1513 O O . PRO A 1 193 ? 17.382 20.197 -1.081 1.00 41.81 193 PRO A O 1
ATOM 1516 N N . ILE A 1 194 ? 17.433 18.734 0.640 1.00 48.53 194 ILE A N 1
ATOM 1517 C CA . ILE A 1 194 ? 15.981 18.617 0.786 1.00 48.53 194 ILE A CA 1
ATOM 1518 C C . ILE A 1 194 ? 15.444 20.046 0.988 1.00 48.53 194 ILE A C 1
ATOM 1520 O O . ILE A 1 194 ? 15.893 20.724 1.921 1.00 48.53 194 ILE A O 1
ATOM 1524 N N . PRO A 1 195 ? 14.552 20.556 0.115 1.00 38.84 195 PRO A N 1
ATOM 1525 C CA . PRO A 1 195 ? 14.153 21.957 0.142 1.00 38.84 195 PRO A CA 1
ATOM 1526 C C . PRO A 1 195 ? 13.598 22.361 1.515 1.00 38.84 195 PRO A C 1
ATOM 1528 O O . PRO A 1 195 ? 12.808 21.635 2.113 1.00 38.84 195 PRO A O 1
ATOM 1531 N N . LYS A 1 196 ? 13.952 23.561 1.996 1.00 35.94 196 LYS A N 1
ATOM 1532 C CA . LYS A 1 196 ? 13.506 24.140 3.283 1.00 35.94 196 LYS A CA 1
ATOM 1533 C C . LYS A 1 196 ? 12.003 23.991 3.624 1.00 35.94 196 LYS A C 1
ATOM 1535 O O . LYS A 1 196 ? 11.724 23.774 4.803 1.00 35.94 196 LYS A O 1
ATOM 1540 N N . PRO A 1 197 ? 11.027 24.044 2.687 1.00 37.66 197 PRO A N 1
ATOM 1541 C CA . PRO A 1 197 ? 9.625 23.782 3.036 1.00 37.66 197 PRO A CA 1
ATOM 1542 C C . PRO A 1 197 ? 9.338 22.330 3.457 1.00 37.66 197 PRO A C 1
ATOM 1544 O O . PRO A 1 197 ? 8.370 22.113 4.178 1.00 37.66 197 PRO A O 1
ATOM 1547 N N . PHE A 1 198 ? 10.169 21.354 3.073 1.00 38.78 198 PHE A N 1
ATOM 1548 C CA . PHE A 1 198 ? 10.060 19.958 3.516 1.00 38.78 198 PHE A CA 1
ATOM 1549 C C . PHE A 1 198 ? 10.705 19.725 4.880 1.00 38.78 198 PHE A C 1
ATOM 1551 O O . PHE A 1 198 ? 10.180 18.939 5.656 1.00 38.78 198 PHE A O 1
ATOM 1558 N N . GLN A 1 199 ? 11.778 20.447 5.220 1.00 38.91 199 GLN A N 1
ATOM 1559 C CA . GLN A 1 199 ? 12.396 20.334 6.544 1.00 38.91 199 GLN A CA 1
ATOM 1560 C C . GLN A 1 199 ? 11.457 20.847 7.642 1.00 38.91 199 GLN A C 1
ATOM 1562 O O . GLN A 1 199 ? 11.236 20.144 8.620 1.00 38.91 199 GLN A O 1
ATOM 1567 N N . LEU A 1 200 ? 10.823 22.014 7.451 1.00 32.38 200 LEU A N 1
ATOM 1568 C CA . LEU A 1 200 ? 9.851 22.537 8.419 1.00 32.38 200 LEU A CA 1
ATOM 1569 C C . LEU A 1 200 ? 8.524 21.757 8.421 1.00 32.38 200 LEU A C 1
ATOM 1571 O O . LEU A 1 200 ? 7.914 21.642 9.477 1.00 32.38 200 LEU A O 1
ATOM 1575 N N . LYS A 1 201 ? 8.077 21.198 7.281 1.00 32.91 201 LYS A N 1
ATOM 1576 C CA . LYS A 1 201 ? 6.882 20.329 7.233 1.00 32.91 201 LYS A CA 1
ATOM 1577 C C . LYS A 1 201 ? 7.115 18.962 7.870 1.00 32.91 201 LYS A C 1
ATOM 1579 O O . LYS A 1 201 ? 6.218 18.512 8.571 1.00 32.91 201 LYS A O 1
ATOM 1584 N N . LEU A 1 202 ? 8.284 18.332 7.696 1.00 37.62 202 LEU A N 1
ATOM 1585 C CA . LEU A 1 202 ? 8.653 17.149 8.487 1.00 37.62 202 LEU A CA 1
ATOM 1586 C C . LEU A 1 202 ? 8.642 17.503 9.980 1.00 37.62 202 LEU A C 1
ATOM 1588 O O . LEU A 1 202 ? 8.068 16.789 10.785 1.00 37.62 202 LEU A O 1
ATOM 1592 N N . ILE A 1 203 ? 9.212 18.650 10.345 1.00 35.91 203 ILE A N 1
ATOM 1593 C CA . ILE A 1 203 ? 9.377 19.075 11.739 1.00 35.91 203 ILE A CA 1
ATOM 1594 C C . ILE A 1 203 ? 8.051 19.474 12.430 1.00 35.91 203 ILE A C 1
ATOM 1596 O O . ILE A 1 203 ? 7.840 19.126 13.593 1.00 35.91 203 ILE A O 1
ATOM 1600 N N . LEU A 1 204 ? 7.143 20.177 11.745 1.00 31.27 204 LEU A N 1
ATOM 1601 C CA . LEU A 1 204 ? 5.865 20.642 12.311 1.00 31.27 204 LEU A CA 1
ATOM 1602 C C . LEU A 1 204 ? 4.737 19.608 12.206 1.00 31.27 204 LEU A C 1
ATOM 1604 O O . LEU A 1 204 ? 3.912 19.543 13.118 1.00 31.27 204 LEU A O 1
ATOM 1608 N N . ASN A 1 205 ? 4.704 18.775 11.155 1.00 36.59 205 ASN A N 1
ATOM 1609 C CA . ASN A 1 205 ? 3.745 17.668 11.120 1.00 36.59 205 ASN A CA 1
ATOM 1610 C C . ASN A 1 205 ? 4.118 16.603 12.159 1.00 36.59 205 ASN A C 1
ATOM 1612 O O . ASN A 1 205 ? 3.245 16.105 12.843 1.00 36.59 205 ASN A O 1
ATOM 1616 N N . TRP A 1 206 ? 5.390 16.274 12.385 1.00 39.00 206 TRP A N 1
ATOM 1617 C CA . TRP A 1 206 ? 5.699 15.160 13.294 1.00 39.00 206 TRP A CA 1
ATOM 1618 C C . TRP A 1 206 ? 5.551 15.487 14.789 1.00 39.00 206 TRP A C 1
ATOM 1620 O O . TRP A 1 206 ? 5.160 14.625 15.572 1.00 39.00 206 TRP A O 1
ATOM 1630 N N . THR A 1 207 ? 5.772 16.739 15.199 1.00 36.22 207 THR A N 1
ATOM 1631 C CA . THR A 1 207 ? 5.611 17.169 16.605 1.00 36.22 207 THR A CA 1
ATOM 1632 C C . THR A 1 207 ? 4.151 17.286 17.056 1.00 36.22 207 THR A C 1
ATOM 1634 O O . THR A 1 207 ? 3.869 17.171 18.247 1.00 36.22 207 THR A O 1
ATOM 1637 N N . THR A 1 208 ? 3.205 17.463 16.130 1.00 36.50 208 THR A N 1
ATOM 1638 C CA . THR A 1 208 ? 1.760 17.461 16.430 1.00 36.50 208 THR A CA 1
ATOM 1639 C C . THR A 1 208 ? 1.146 16.056 16.396 1.00 36.50 208 THR A C 1
ATOM 1641 O O . THR A 1 208 ? 0.179 15.792 17.110 1.00 36.50 208 THR A O 1
ATOM 1644 N N . TYR A 1 209 ? 1.741 15.126 15.644 1.00 40.03 209 TYR A N 1
ATOM 1645 C CA . TYR A 1 209 ? 1.179 13.795 15.388 1.00 40.03 209 TYR A CA 1
ATOM 1646 C C . TYR A 1 209 ? 1.439 12.758 16.488 1.00 40.03 209 TYR A C 1
ATOM 1648 O O . TYR A 1 209 ? 0.704 11.779 16.583 1.00 40.03 209 TYR A O 1
ATOM 1656 N N . GLY A 1 210 ? 2.429 12.985 17.358 1.00 34.94 210 GLY A N 1
ATOM 1657 C CA . GLY A 1 210 ? 2.729 12.081 18.474 1.00 34.94 210 GLY A CA 1
ATOM 1658 C C . GLY A 1 210 ? 1.689 12.074 19.602 1.00 34.94 210 GLY A C 1
ATOM 1659 O O . GLY A 1 210 ? 1.728 11.172 20.429 1.00 34.94 210 GLY A O 1
ATOM 1660 N N . ASN A 1 211 ? 0.767 13.050 19.655 1.00 32.06 211 ASN A N 1
ATOM 1661 C CA . ASN A 1 211 ? -0.180 13.193 20.774 1.00 32.06 211 ASN A CA 1
ATOM 1662 C C . ASN A 1 211 ? -1.629 13.560 20.402 1.00 32.06 211 ASN A C 1
ATOM 1664 O O . ASN A 1 211 ? -2.463 13.631 21.300 1.00 32.06 211 ASN A O 1
ATOM 1668 N N . ASN A 1 212 ? -1.975 13.768 19.128 1.00 29.95 212 ASN A N 1
ATOM 1669 C CA . ASN A 1 212 ? -3.378 13.862 18.713 1.00 29.95 212 ASN A CA 1
ATOM 1670 C C . ASN A 1 212 ? -3.544 13.396 17.266 1.00 29.95 212 ASN A C 1
ATOM 1672 O O . ASN A 1 212 ? -3.046 14.007 16.324 1.00 29.95 212 ASN A O 1
ATOM 1676 N N . CYS A 1 213 ? -4.268 12.291 17.110 1.00 32.75 213 CYS A N 1
ATOM 1677 C CA . CYS A 1 213 ? -4.715 11.778 15.827 1.00 32.75 213 CYS A CA 1
ATOM 1678 C C . CYS A 1 213 ? -5.839 12.670 15.298 1.00 32.75 213 CYS A C 1
ATOM 1680 O O . CYS A 1 213 ? -6.978 12.287 15.482 1.00 32.75 213 CYS A O 1
ATOM 1682 N N . ASP A 1 214 ? -5.563 13.826 14.691 1.00 37.28 214 ASP A N 1
ATOM 1683 C CA . ASP A 1 214 ? -6.528 14.514 13.820 1.00 37.28 214 ASP A CA 1
ATOM 1684 C C . ASP A 1 214 ? -5.848 15.629 13.002 1.00 37.28 214 ASP A C 1
ATOM 1686 O O . ASP A 1 214 ? -5.169 16.496 13.541 1.00 37.28 214 ASP A O 1
ATOM 1690 N N . HIS A 1 215 ? -6.113 15.610 11.690 1.00 32.34 215 HIS A N 1
ATOM 1691 C CA . HIS A 1 215 ? -5.831 16.649 10.682 1.00 32.34 215 HIS A CA 1
ATOM 1692 C C . HIS A 1 215 ? -4.391 16.815 10.155 1.00 32.34 215 HIS A C 1
ATOM 1694 O O . HIS A 1 215 ? -3.576 17.551 10.691 1.00 32.34 215 HIS A O 1
ATOM 1700 N N . TYR A 1 216 ? -4.112 16.212 8.994 1.00 32.66 216 TYR A N 1
ATOM 1701 C CA . TYR A 1 216 ? -3.943 16.860 7.674 1.00 32.66 216 TYR A CA 1
ATOM 1702 C C . TYR A 1 216 ? -3.434 15.803 6.679 1.00 32.66 216 TYR A C 1
ATOM 1704 O O . TYR A 1 216 ? -2.356 15.244 6.844 1.00 32.66 216 TYR A O 1
ATOM 1712 N N . ALA A 1 217 ? -4.216 15.515 5.638 1.00 31.80 217 ALA A N 1
ATOM 1713 C CA . ALA A 1 217 ? -3.817 14.586 4.585 1.00 31.80 217 ALA A CA 1
ATOM 1714 C C . ALA A 1 217 ? -2.666 15.184 3.759 1.00 31.80 217 ALA A C 1
ATOM 1716 O O . ALA A 1 217 ? -2.816 16.265 3.186 1.00 31.80 217 ALA A O 1
ATOM 1717 N N . PHE A 1 218 ? -1.536 14.479 3.672 1.00 32.09 218 PHE A N 1
ATOM 1718 C CA . PHE A 1 218 ? -0.627 14.645 2.542 1.00 32.09 218 PHE A CA 1
ATOM 1719 C C . PHE A 1 218 ? -1.369 14.090 1.322 1.00 32.09 218 PHE A C 1
ATOM 1721 O O . PHE A 1 218 ? -1.584 12.886 1.204 1.00 32.09 218 PHE A O 1
ATOM 1728 N N . TYR A 1 219 ? -1.874 14.990 0.481 1.00 30.22 219 TYR A N 1
ATOM 1729 C CA . TYR A 1 219 ? -2.348 14.633 -0.846 1.00 30.22 219 TYR A CA 1
ATOM 1730 C C . TYR A 1 219 ? -1.109 14.453 -1.717 1.00 30.22 219 TYR A C 1
ATOM 1732 O O . TYR A 1 219 ? -0.624 15.423 -2.292 1.00 30.22 219 TYR A O 1
ATOM 1740 N N . ASP A 1 220 ? -0.580 13.234 -1.763 1.00 34.88 220 ASP A N 1
ATOM 1741 C CA . ASP A 1 220 ? 0.018 1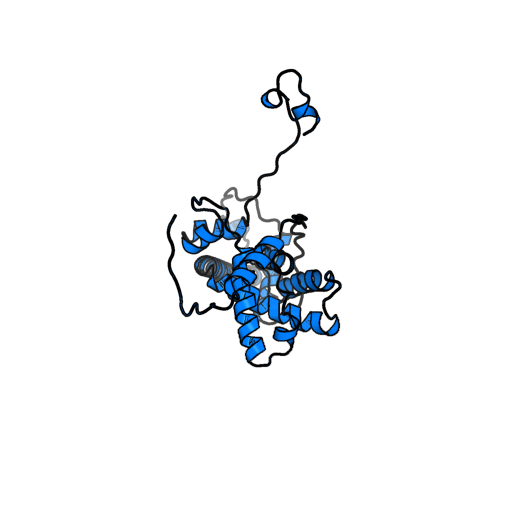2.772 -3.007 1.00 34.88 220 ASP A CA 1
ATOM 1742 C C . ASP A 1 220 ? -1.143 12.278 -3.867 1.00 34.88 220 ASP A C 1
ATOM 1744 O O . ASP A 1 220 ? -1.876 11.360 -3.484 1.00 34.88 220 ASP A O 1
ATOM 1748 N N . GLU A 1 221 ? -1.343 12.931 -5.009 1.00 34.00 221 GLU A N 1
ATOM 1749 C CA . GLU A 1 221 ? -2.020 12.315 -6.144 1.00 34.00 221 GLU A CA 1
ATOM 1750 C C . GLU A 1 221 ? -1.125 11.154 -6.594 1.00 34.00 221 GLU A C 1
ATOM 1752 O O . GLU A 1 221 ? -0.312 11.280 -7.505 1.00 34.00 221 GLU A O 1
ATOM 1757 N N . ALA A 1 222 ? -1.217 10.019 -5.893 1.00 40.69 222 ALA A N 1
ATOM 1758 C CA . ALA A 1 222 ? -0.919 8.746 -6.520 1.00 40.69 222 ALA A CA 1
ATOM 1759 C C . ALA A 1 222 ? -1.855 8.699 -7.725 1.00 40.69 222 ALA A C 1
ATOM 1761 O O . ALA A 1 222 ? -3.071 8.696 -7.520 1.00 40.69 222 ALA A O 1
ATOM 1762 N N . GLY A 1 223 ? -1.288 8.818 -8.929 1.00 35.47 223 GLY A N 1
ATOM 1763 C CA . GLY A 1 223 ? -2.050 8.815 -10.167 1.00 35.47 223 GLY A CA 1
ATOM 1764 C C . GLY A 1 223 ? -3.062 7.684 -10.110 1.00 35.47 223 GLY A C 1
ATOM 1765 O O . GLY A 1 223 ? -2.700 6.544 -9.808 1.00 35.47 223 GLY A O 1
ATOM 1766 N N . ASP A 1 224 ? -4.331 8.027 -10.316 1.00 38.66 224 ASP A N 1
ATOM 1767 C CA . ASP A 1 224 ? -5.342 7.053 -10.695 1.00 38.66 224 ASP A CA 1
ATOM 1768 C C . ASP A 1 224 ? -4.918 6.529 -12.073 1.00 38.66 224 ASP A C 1
ATOM 1770 O O . ASP A 1 224 ? -5.367 6.997 -13.116 1.00 38.66 224 ASP A O 1
ATOM 1774 N N . ASP A 1 225 ? -3.959 5.604 -12.080 1.00 42.94 225 ASP A N 1
ATOM 1775 C CA . ASP A 1 225 ? -3.807 4.678 -13.183 1.00 42.94 225 ASP A CA 1
ATOM 1776 C C . ASP A 1 225 ? -5.047 3.787 -13.102 1.00 42.94 225 ASP A C 1
ATOM 1778 O O . ASP A 1 225 ? -5.126 2.862 -12.275 1.00 42.94 225 ASP A O 1
ATOM 1782 N N . ASP A 1 226 ? -6.047 4.169 -13.901 1.00 38.88 226 ASP A N 1
ATOM 1783 C CA . ASP A 1 226 ? -7.241 3.407 -14.262 1.00 38.88 226 ASP A CA 1
ATOM 1784 C C . ASP A 1 226 ? -6.816 2.093 -14.950 1.00 38.88 226 ASP A C 1
ATOM 1786 O O . ASP A 1 226 ? -7.048 1.863 -16.136 1.00 38.88 226 ASP A O 1
ATOM 1790 N N . ASP A 1 227 ? -6.158 1.209 -14.202 1.00 45.16 227 ASP A N 1
ATOM 1791 C CA . ASP A 1 227 ? -6.024 -0.199 -14.549 1.00 45.16 227 ASP A CA 1
ATOM 1792 C C . ASP A 1 227 ? -7.357 -0.869 -14.197 1.00 45.16 227 ASP A C 1
ATOM 1794 O O . ASP A 1 227 ? -7.508 -1.486 -13.135 1.00 45.16 227 ASP A O 1
ATOM 1798 N N . ASP A 1 228 ? -8.347 -0.713 -15.076 1.00 41.41 228 ASP A N 1
ATOM 1799 C CA . ASP A 1 228 ? -9.638 -1.416 -15.055 1.00 41.41 228 ASP A CA 1
ATOM 1800 C C . ASP A 1 228 ? -9.485 -2.932 -15.354 1.00 41.41 228 ASP A C 1
ATOM 1802 O O . ASP A 1 228 ? -10.297 -3.532 -16.058 1.00 41.41 228 ASP A O 1
ATOM 1806 N N . ASP A 1 229 ? -8.459 -3.587 -14.800 1.00 43.25 229 ASP A N 1
ATOM 1807 C CA . ASP A 1 229 ? -8.179 -5.007 -15.021 1.00 43.25 229 ASP A CA 1
ATOM 1808 C C . ASP A 1 229 ? -8.522 -5.881 -13.794 1.00 43.25 229 ASP A C 1
ATOM 1810 O O . ASP A 1 229 ? -7.789 -6.011 -12.811 1.00 43.25 229 ASP A O 1
ATOM 1814 N N . ASP A 1 230 ? -9.688 -6.514 -13.942 1.00 46.09 230 ASP A N 1
ATOM 1815 C CA . ASP A 1 230 ? -9.975 -7.932 -13.692 1.00 46.09 230 ASP A CA 1
ATOM 1816 C C . ASP A 1 230 ? -10.209 -8.451 -12.255 1.00 46.09 230 ASP A C 1
ATOM 1818 O O . ASP A 1 230 ? -9.664 -9.463 -11.809 1.00 46.09 230 ASP A O 1
ATOM 1822 N N . ASP A 1 231 ? -11.191 -7.859 -11.569 1.00 47.19 231 ASP A N 1
ATOM 1823 C CA . ASP A 1 231 ? -11.841 -8.438 -10.373 1.00 47.19 231 ASP A CA 1
ATOM 1824 C C . ASP A 1 231 ? -12.609 -9.758 -10.679 1.00 47.19 231 ASP A C 1
ATOM 1826 O O . ASP A 1 231 ? -13.079 -10.469 -9.783 1.00 47.19 231 ASP A O 1
ATOM 1830 N N . SER A 1 232 ? -12.732 -10.134 -11.964 1.00 41.75 232 SER A N 1
ATOM 1831 C CA . SER A 1 232 ? -13.402 -11.370 -12.398 1.00 41.75 232 SER A CA 1
ATOM 1832 C C . SER A 1 232 ? -12.646 -12.636 -11.962 1.00 41.75 232 SER A C 1
ATOM 1834 O O . SER A 1 232 ? -13.268 -13.660 -11.660 1.00 41.75 232 SER A O 1
ATOM 1836 N N . ASN A 1 233 ? -11.319 -12.544 -11.819 1.00 38.22 233 ASN A N 1
ATOM 1837 C CA . ASN A 1 233 ? -10.447 -13.656 -11.437 1.00 38.22 233 ASN A CA 1
ATOM 1838 C C . ASN A 1 233 ? -10.424 -13.921 -9.914 1.00 38.22 233 ASN A C 1
ATOM 1840 O O . ASN A 1 233 ? -10.034 -15.001 -9.468 1.00 38.22 233 ASN A O 1
ATOM 1844 N N . LEU A 1 234 ? -10.875 -12.965 -9.089 1.00 42.12 234 LEU A N 1
ATOM 1845 C CA . LEU A 1 234 ? -11.072 -13.178 -7.647 1.00 42.12 234 LEU A CA 1
ATOM 1846 C C . LEU A 1 234 ? -12.391 -13.912 -7.359 1.00 42.12 234 LEU A C 1
ATOM 1848 O O . LEU A 1 234 ? -12.447 -14.794 -6.498 1.00 42.12 234 LEU A O 1
ATOM 1852 N N . ARG A 1 235 ? -13.454 -13.591 -8.110 1.00 36.78 235 ARG A N 1
ATOM 1853 C CA . ARG A 1 235 ? -14.761 -14.261 -7.984 1.00 36.78 235 ARG A CA 1
ATOM 1854 C C . ARG A 1 235 ? -14.713 -15.735 -8.398 1.00 36.78 235 ARG A C 1
ATOM 1856 O O . ARG A 1 235 ? -15.430 -16.541 -7.807 1.00 36.78 235 ARG A O 1
ATOM 1863 N N . SER A 1 236 ? -13.865 -16.106 -9.360 1.00 34.91 236 SER A N 1
ATOM 1864 C CA . SER A 1 236 ? -13.670 -17.509 -9.756 1.00 34.91 236 SER A CA 1
ATOM 1865 C C . SER A 1 236 ? -12.993 -18.332 -8.650 1.00 34.91 236 SER A C 1
ATOM 1867 O O . SER A 1 236 ? -13.497 -19.398 -8.296 1.00 34.91 236 SER A O 1
ATOM 1869 N N . LYS A 1 237 ? -11.939 -17.801 -8.011 1.00 36.22 237 LYS A N 1
ATOM 1870 C CA . LYS A 1 237 ? -11.234 -18.469 -6.898 1.00 36.22 237 LYS A CA 1
ATOM 1871 C C . LYS A 1 237 ? -12.099 -18.658 -5.647 1.00 36.22 237 LYS A C 1
ATOM 1873 O O . LYS A 1 237 ? -11.998 -19.686 -4.980 1.00 36.22 237 LYS A O 1
ATOM 1878 N N . LEU A 1 238 ? -12.982 -17.704 -5.340 1.00 36.19 238 LEU A N 1
ATOM 1879 C CA . LEU A 1 238 ? -13.922 -17.815 -4.214 1.00 36.19 238 LEU A CA 1
ATOM 1880 C C . LEU A 1 238 ? -15.041 -18.844 -4.464 1.00 36.19 238 LEU A C 1
ATOM 1882 O O . LEU A 1 238 ? -15.533 -19.450 -3.512 1.00 36.19 238 LEU A O 1
ATOM 1886 N N . ASN A 1 239 ? -15.426 -19.074 -5.724 1.00 34.44 239 ASN A N 1
ATOM 1887 C CA . ASN A 1 239 ? -16.441 -20.070 -6.081 1.00 34.44 239 ASN A CA 1
ATOM 1888 C C . ASN A 1 239 ? -15.892 -21.506 -6.138 1.00 34.44 239 ASN A C 1
ATOM 1890 O O . ASN A 1 239 ? -16.639 -22.444 -5.860 1.00 34.44 239 ASN A O 1
ATOM 1894 N N . GLU A 1 240 ? -14.603 -21.704 -6.428 1.00 36.03 240 GLU A N 1
ATOM 1895 C CA . GLU A 1 240 ? -13.991 -23.042 -6.405 1.00 36.03 240 GLU A CA 1
ATOM 1896 C C . GLU A 1 240 ? -13.863 -23.617 -4.983 1.00 36.03 240 GLU A C 1
ATOM 1898 O O . GLU A 1 240 ? -14.012 -24.824 -4.799 1.00 36.03 240 GLU A O 1
ATOM 1903 N N . GLN A 1 241 ? -13.694 -22.776 -3.954 1.00 34.16 241 GLN A N 1
ATOM 1904 C CA . GLN A 1 241 ? -13.608 -23.230 -2.556 1.00 34.16 241 GLN A CA 1
ATOM 1905 C C . GLN A 1 241 ? -14.966 -23.565 -1.902 1.00 34.16 241 GLN A C 1
ATOM 1907 O O . GLN A 1 241 ? -14.984 -24.123 -0.807 1.00 34.16 241 GLN A O 1
ATOM 1912 N N . ASN A 1 242 ? -16.096 -23.280 -2.563 1.00 29.62 242 ASN A N 1
ATOM 1913 C CA . ASN A 1 242 ? -17.450 -23.496 -2.030 1.00 29.62 242 ASN A CA 1
ATOM 1914 C C . ASN A 1 242 ? -18.266 -24.570 -2.777 1.00 29.62 242 ASN A C 1
ATOM 1916 O O . ASN A 1 242 ? -19.486 -24.647 -2.610 1.00 29.62 242 ASN A O 1
ATOM 1920 N N . SER A 1 243 ? -17.630 -25.432 -3.576 1.00 24.80 243 SER A N 1
ATOM 1921 C CA . SER A 1 243 ? -18.344 -26.570 -4.170 1.00 24.80 243 SER A CA 1
ATOM 1922 C C . SER A 1 243 ? -18.683 -27.621 -3.100 1.00 24.80 243 SER A C 1
ATOM 1924 O O . SER A 1 243 ? -17.781 -28.092 -2.403 1.00 24.80 243 SER A O 1
ATOM 1926 N N . PRO A 1 244 ? -19.960 -28.030 -2.946 1.00 24.86 244 PRO A N 1
ATOM 1927 C CA . PRO A 1 244 ? -20.321 -29.079 -2.009 1.00 24.86 244 PRO A CA 1
ATOM 1928 C C . PRO A 1 244 ? -19.698 -30.399 -2.467 1.00 24.86 244 PRO A C 1
ATOM 1930 O O . PRO A 1 244 ? -19.872 -30.838 -3.603 1.00 24.86 244 PRO A O 1
ATOM 1933 N N . MET A 1 245 ? -18.964 -31.021 -1.549 1.00 26.03 245 MET A N 1
ATOM 1934 C CA . MET A 1 245 ? -18.398 -32.357 -1.669 1.00 26.03 245 MET A CA 1
ATOM 1935 C C . MET A 1 245 ? -19.530 -33.354 -1.973 1.00 26.03 245 MET A C 1
ATOM 1937 O O . MET A 1 245 ? -20.258 -33.779 -1.075 1.00 26.03 245 MET A O 1
ATOM 1941 N N . PHE A 1 246 ? -19.712 -33.704 -3.248 1.00 24.89 246 PHE A N 1
ATOM 1942 C CA . PHE A 1 246 ? -20.610 -34.782 -3.646 1.00 24.89 246 PHE A CA 1
ATOM 1943 C C . PHE A 1 246 ? -19.994 -36.112 -3.203 1.00 24.89 246 PHE A C 1
ATOM 1945 O O . PHE A 1 246 ? -19.044 -36.617 -3.797 1.00 24.89 246 PHE A O 1
ATOM 1952 N N . LEU A 1 247 ? -20.554 -36.677 -2.136 1.00 25.67 247 LEU A N 1
ATOM 1953 C CA . LEU A 1 247 ? -20.421 -38.089 -1.797 1.00 25.67 247 LEU A CA 1
ATOM 1954 C C . LEU A 1 247 ? -21.008 -38.915 -2.951 1.00 25.67 247 LEU A C 1
ATOM 1956 O O . LEU A 1 247 ? -22.228 -38.989 -3.090 1.00 25.67 247 LEU A O 1
ATOM 1960 N N . SER A 1 248 ? -20.163 -39.545 -3.772 1.00 26.12 248 SER A N 1
ATOM 1961 C CA . SER A 1 248 ? -20.627 -40.595 -4.682 1.00 26.12 248 SER A CA 1
ATOM 1962 C C . SER A 1 248 ? -20.710 -41.916 -3.919 1.00 26.12 248 SER A C 1
ATOM 1964 O O . SER A 1 248 ? -19.693 -42.554 -3.634 1.00 26.12 248 SER A O 1
ATOM 1966 N N . SER A 1 249 ? -21.926 -42.332 -3.582 1.00 26.12 249 SER A N 1
ATOM 1967 C CA . SER A 1 249 ? -22.235 -43.716 -3.250 1.00 26.12 249 SER A CA 1
ATOM 1968 C C . SER A 1 249 ? -22.668 -44.464 -4.516 1.00 26.12 249 SER A C 1
ATOM 1970 O O . SER A 1 249 ? -23.585 -44.046 -5.209 1.00 26.12 249 SER A O 1
ATOM 1972 N N . ASN A 1 250 ? -22.014 -45.607 -4.734 1.00 26.92 250 ASN A N 1
ATOM 1973 C CA . ASN A 1 250 ? -22.475 -46.798 -5.457 1.00 26.92 250 ASN A CA 1
ATOM 1974 C C . ASN A 1 250 ? -22.727 -46.735 -6.979 1.00 26.92 250 ASN A C 1
ATOM 1976 O O . ASN A 1 250 ? -23.689 -46.134 -7.439 1.00 26.92 250 ASN A O 1
ATOM 1980 N N . GLY A 1 251 ? -22.001 -47.601 -7.702 1.00 26.41 251 GLY A N 1
ATOM 1981 C CA . GLY A 1 251 ? -22.645 -48.562 -8.609 1.00 26.41 251 GLY A CA 1
ATOM 1982 C C . GLY A 1 251 ? -22.192 -48.572 -10.073 1.00 26.41 251 GLY A C 1
ATOM 1983 O O . GLY A 1 251 ? -22.518 -47.663 -10.816 1.00 26.41 251 GLY A O 1
ATOM 1984 N N . GLU A 1 252 ? -21.556 -49.689 -10.455 1.00 26.03 252 GLU A N 1
ATOM 1985 C CA . GLU A 1 252 ? -21.563 -50.333 -11.790 1.00 26.03 252 GLU A CA 1
ATOM 1986 C C . GLU A 1 252 ? -20.669 -49.794 -12.935 1.00 26.03 252 GLU A C 1
ATOM 1988 O O . GLU A 1 252 ? -20.972 -48.838 -13.636 1.00 26.03 252 GLU A O 1
ATOM 1993 N N . ILE A 1 253 ? -19.528 -50.485 -13.105 1.00 28.86 253 ILE A N 1
ATOM 1994 C CA . ILE A 1 253 ? -19.097 -51.275 -14.286 1.00 28.86 253 ILE A CA 1
ATOM 1995 C C . ILE A 1 253 ? -19.854 -50.987 -15.605 1.00 28.86 253 ILE A C 1
ATOM 1997 O O . ILE A 1 253 ? -21.031 -51.309 -15.684 1.00 28.86 253 ILE A O 1
ATOM 2001 N N . ASP A 1 254 ? -19.162 -50.549 -16.670 1.00 25.23 254 ASP A N 1
ATOM 2002 C CA . ASP A 1 254 ? -18.809 -51.449 -17.789 1.00 25.23 254 ASP A CA 1
ATOM 2003 C C . ASP A 1 254 ? -17.802 -50.855 -18.794 1.00 25.23 254 ASP A C 1
ATOM 2005 O O . ASP A 1 254 ? -17.635 -49.643 -18.924 1.00 25.23 254 ASP A O 1
ATOM 2009 N N . PHE A 1 255 ? -17.114 -51.774 -19.471 1.00 30.19 255 PHE A N 1
ATOM 2010 C CA . PHE A 1 255 ? -16.053 -51.598 -20.458 1.00 30.19 255 PHE A CA 1
ATOM 2011 C C . PHE A 1 255 ? -16.560 -51.079 -21.815 1.00 30.19 255 PHE A C 1
ATOM 2013 O O . PHE A 1 255 ? -17.519 -51.627 -22.357 1.00 30.19 255 PHE A O 1
ATOM 2020 N N . HIS A 1 256 ? -15.816 -50.154 -22.438 1.00 33.59 256 HIS A N 1
ATOM 2021 C CA . HIS A 1 256 ? -15.236 -50.374 -23.772 1.00 33.59 256 HIS A CA 1
ATOM 2022 C C . HIS A 1 256 ? -14.142 -49.366 -24.131 1.00 33.59 256 HIS A C 1
ATOM 2024 O O . HIS A 1 256 ? -14.270 -48.184 -23.745 1.00 33.59 256 HIS A O 1
#

Solvent-accessible surface area (backbone atoms only — not comparable to full-atom values): 15627 Å² total; per-residue (Å²): 109,72,70,29,74,66,29,91,85,38,47,91,69,42,88,74,88,72,86,79,89,83,82,67,96,43,60,60,58,42,52,33,17,63,75,55,65,29,64,69,38,22,47,39,48,57,74,47,96,62,99,62,89,54,54,54,48,56,55,48,35,53,53,41,50,54,52,31,52,54,42,29,74,74,63,38,63,61,36,53,70,44,62,95,62,76,41,52,80,39,44,42,63,38,60,67,41,42,74,76,69,53,45,62,68,43,26,16,55,50,26,34,49,47,50,64,74,36,90,86,52,65,72,92,44,40,67,64,39,16,49,49,49,23,53,44,49,57,56,46,50,49,68,63,33,47,55,41,48,54,53,50,53,51,51,51,52,52,51,53,52,52,48,52,51,52,52,51,51,50,51,50,35,66,75,65,70,55,67,72,84,77,66,81,80,77,81,84,68,92,60,81,73,77,54,70,74,54,55,53,46,55,55,57,52,53,71,51,54,81,81,44,96,73,90,79,72,84,80,70,82,69,73,83,74,82,73,87,76,65,73,66,66,56,57,52,60,62,54,66,77,65,62,80,83,78,80,83,76,84,85,81,89,84,88,131

Sequence (256 aa):
MTAALRHPDGPEKYASGYPVHQDGSCNGLQHYAALGRDRSGAESVNLTDRERPQDVYADVVELVEHQRKADAAQGLAVAKILEGFILRKVIKQSVMTTVYGVTQYGAKLQIQRQLRDMESFPVDYLGPAATYLAKLTLSSIGKIFTSSTEIQNWFDEVCLLLHSVYYFLSIIIHIFEFDIAALGLISRQSLLPIPKPFQLKLILNWTTYGNNCDHYAFYDEAGDDDDDDDDSNLRSKLNEQNSPMFLSSNGEIDFH

Nearest PDB structures (foldseek):
  4boc-assembly1_A-2  TM=9.900E-01  e=1.923E-12  Homo sapiens
  5ola-assembly2_F  TM=8.881E-01  e=1.979E-11  Homo sapiens
  8u8u-assembly1_E  TM=9.120E-01  e=8.177E-11  Homo sapiens
  6erp-assembly2_B  TM=9.002E-01  e=2.623E-10  Homo sapiens
  7pzp-assembly1_B  TM=9.063E-01  e=2.902E-10  Homo sapiens

Radius of gyration: 25.78 Å; Cα contacts (8 Å, |Δi|>4): 173; chains: 1; bounding box: 59×86×70 Å

InterPro domains:
  IPR002092 DNA-directed RNA polymerase, phage-type [PS00489] (86-100)
  IPR002092 DNA-directed RNA polymerase, phage-type [PS00900] (19-30)
  IPR002092 DNA-directed RNA polymerase, phage-type [PTHR10102] (2-163)
  IPR043502 DNA/RNA polymerase superfamily [SSF56672] (3-165)
  IPR046950 DNA-directed RNA polymerase, C-terminal domain, phage-type [PF00940] (2-163)

Mean predicted aligned error: 14.25 Å

pLDDT: mean 72.82, std 25.24, range [24.8, 97.31]

Foldseek 3Di:
DVCLPPPPVHSVPDDDPDDDDDDWLAVLLCVLCVVLVPPLSCQQRVVDDDPDHHHVLVVLLVQLLVVLVVVVVVVDPLSVLCVPVSDSQLCVVLLNCVSVPQDLVQQLVSSLVSQVPDPPRDPVCSNVNSSSSSVSSNVSSCVSRVSSVVVVVVVVVVVVVVLVVVVVVVVVCVVVVDDPVPPPDDDPDPDPPPDPVVVVCVVVVVVVVVPDPDDDHPDDCPDPPVPVDDPPVVVVVVVVVPDPDDDDDDDDDDDD

Secondary structure (DSSP, 8-state):
-HHHHT-TT-GGG-----------TTHHHHHHHHHHT-HHHHHHTT-S--SS---HHHHHHHHHHHHHHHHHHTT-HHHHHTTTT--HHHHHHHHHHHTTT--HHHHHHHHHHHHHT-TTS-GGGHHHHHHHHHHHHHHHHHHH-HHHHHHHHHHHHHHHHHHHHHHHHHHHHHHTT--GGGG-------PPPPPHHHHHHHHHHHHHHTT-------------------THHHHHHHHHTT--------------